Protein AF-A0AAV2A3T3-F1 (afdb_monomer)

Mean predicted aligned error: 21.15 Å

Organism: NCBI:txid280406

Radius of gyration: 66.41 Å; Cα contacts (8 Å, |Δi|>4): 17; chains: 1; bounding box: 126×62×190 Å

Solvent-accessible surface area (backbone atoms only — not comparable to full-atom values): 19061 Å² total; per-residue (Å²): 113,67,71,61,52,54,50,52,51,51,50,51,52,52,51,52,55,49,51,54,50,51,52,52,51,51,53,51,50,53,51,51,50,53,53,47,50,55,50,51,51,53,50,51,51,50,51,53,52,52,49,52,52,50,52,50,51,52,51,51,50,52,50,50,53,54,48,51,51,53,51,52,51,51,53,50,52,52,54,50,52,53,50,53,50,52,52,51,52,50,53,52,50,52,54,48,53,52,50,51,53,50,51,52,53,50,51,54,52,50,53,50,51,54,50,51,51,51,54,50,53,52,51,52,51,53,49,51,51,52,50,51,50,50,46,53,49,46,55,51,46,50,59,51,43,77,74,43,77,80,83,89,90,88,87,90,58,74,78,60,46,60,61,48,48,56,50,49,53,53,50,48,55,52,50,53,55,48,35,66,73,67,77,45,92,53,64,70,58,52,52,50,53,48,52,54,50,49,54,51,50,50,53,50,50,52,50,52,50,52,50,50,54,49,51,52,51,51,50,50,52,53,49,52,53,50,53,51,50,50,54,52,51,52,52,50,53,52,50,52,51,52,53,51,50,53,50,49,53,51,50,55,50,50,52,50,53,50,52,52,51,49,54,52,48,56,51,49,52,53,50,51,53,54,49,50,52,51,48,53,51,52,52,52,52,51,59,50,50,59,71,75,37,100,68,78,80,83,68,95,62,103,68,79,85,44,90,92,43,46,64,59,53,50,54,52,47,51,55,50,51,53,52,50,53,52,50,50,54,52,50,53,50,50,52,53,50,52,58,50,51,63,60,71,73,59,133

InterPro domains:
  IPR049258 ODAD1, central coiled coil region [PF21773] (26-287)
  IPR051876 Outer dynein arm-docking/Coiled-coil domain-containing protein [PTHR21694] (1-337)

Sequence (347 aa):
MEKKLRQKQKEVIKAQRSKGRVLKYQQNISFLENRLNGSLHKYNQLLVSNKSLRDDISSLLLTQSSFRRKFGNIKRLLAMGKKTLSEVVHSATVSYQTGESVKYKLNLVKERTQVDQKKLGERIKELKILVEQDKQLKDFLEFKMKDRSASSDSEEISKNEQIMEQRLQTCHSILARIQLASNCKDVNRICKAFVQGEEMNLSLFEKVNEMSLEIEKLHEEVRGQRQELEVITRQYKEQKRKDLAVKHDIENMTDKLRTEAQQLEDAADAKAEELECVKEVLQSIYAFLDKVSSQKVSFTVDAGITDDNVLQYLEALERRIIDLIRCSKLADMKQVEFLSESRSQNP

Secondary structure (DSSP, 8-state):
-HHHHHHHHHHHHHHHHHHHHHHHHHHHHHHHHHHHHHHHHHHHHHHHHHHHHHHHHHHHHHHHHHHHHHHHHHHHHHHHHHHHHHHHHHHHHHHHHHHHHHHHHHHHHHHHHHHHHHHHHHHHHHHHHHHHHHHHHHHHHHHHHTTS-------S-HHHHHHHHHHHHHHHHHHHHHHHHHT-S-HHHHHHHHHHHHHHHHHHHHHHHHHHHHHHHHHHHHHHHHHHHHHHHHHHHHHHHHHHHHHHHHHHHHHHHHHHHHHHHHHHHHHHHHHHHHHHHHHHHHHHHHHH-SS----S-SS---TTTHHHHHHHHHHHHHHHHHHHHHHHHHHHHHHHHHHHS--

Structure (mmCIF, N/CA/C/O backbone):
data_AF-A0AAV2A3T3-F1
#
_entry.id   AF-A0AAV2A3T3-F1
#
loop_
_atom_site.group_PDB
_atom_site.id
_atom_site.type_symbol
_atom_site.label_atom_id
_atom_site.label_alt_id
_atom_site.label_comp_id
_atom_site.label_asym_id
_atom_site.label_entity_id
_atom_site.label_seq_id
_atom_site.pdbx_PDB_ins_code
_atom_site.Cartn_x
_atom_site.Cartn_y
_atom_site.Cartn_z
_atom_site.occupancy
_atom_site.B_iso_or_equiv
_atom_site.auth_seq_id
_atom_site.auth_comp_id
_atom_site.auth_asym_id
_atom_site.auth_atom_id
_atom_site.pdbx_PDB_model_num
ATOM 1 N N . MET A 1 1 ? 60.668 33.602 -85.753 1.00 57.44 1 MET A N 1
ATOM 2 C CA . MET A 1 1 ? 60.313 34.155 -84.423 1.00 57.44 1 MET A CA 1
ATOM 3 C C . MET A 1 1 ? 58.801 34.323 -84.241 1.00 57.44 1 MET A C 1
ATOM 5 O O . MET A 1 1 ? 58.278 33.858 -83.236 1.00 57.44 1 MET A O 1
ATOM 9 N N . GLU A 1 2 ? 58.063 34.846 -85.226 1.00 61.12 2 GLU A N 1
ATOM 10 C CA . GLU A 1 2 ? 56.602 35.058 -85.128 1.00 61.12 2 GLU A CA 1
ATOM 11 C C . GLU A 1 2 ? 55.747 33.798 -84.891 1.00 61.12 2 GLU A C 1
ATOM 13 O O . GLU A 1 2 ? 54.804 33.838 -84.104 1.00 61.12 2 GLU A O 1
ATOM 18 N N . LYS A 1 3 ? 56.072 32.649 -85.510 1.00 68.25 3 LYS A N 1
ATOM 19 C CA . LYS A 1 3 ? 55.324 31.391 -85.285 1.00 68.25 3 LYS A CA 1
ATOM 20 C C . LYS A 1 3 ? 55.387 30.918 -83.823 1.00 68.25 3 LYS A C 1
ATOM 22 O O . LYS A 1 3 ? 54.366 30.517 -83.271 1.00 68.25 3 LYS A O 1
ATOM 27 N N . LYS A 1 4 ? 56.556 31.032 -83.176 1.00 67.94 4 LYS A N 1
ATOM 28 C CA . LYS A 1 4 ? 56.737 30.699 -81.749 1.00 67.94 4 LYS A CA 1
ATOM 29 C C . LYS A 1 4 ? 55.998 31.691 -80.839 1.00 67.94 4 LYS A C 1
ATOM 31 O O . LYS A 1 4 ? 55.411 31.273 -79.846 1.00 67.94 4 LYS A O 1
ATOM 36 N N . LEU A 1 5 ? 55.956 32.974 -81.212 1.00 68.31 5 LEU A N 1
ATOM 37 C CA . LEU A 1 5 ? 55.200 34.004 -80.489 1.00 68.31 5 LEU A CA 1
ATOM 38 C C . LEU A 1 5 ? 53.681 33.752 -80.553 1.00 68.31 5 LEU A C 1
ATOM 40 O O . LEU A 1 5 ? 53.009 33.785 -79.524 1.00 68.31 5 LEU A O 1
ATOM 44 N N . ARG A 1 6 ? 53.144 33.395 -81.730 1.00 72.94 6 ARG A N 1
ATOM 45 C CA . ARG A 1 6 ? 51.726 33.019 -81.895 1.00 72.94 6 ARG A CA 1
ATOM 46 C C . ARG A 1 6 ? 51.356 31.744 -81.131 1.00 72.94 6 ARG A C 1
ATOM 48 O O . ARG A 1 6 ? 50.248 31.643 -80.613 1.00 72.94 6 ARG A O 1
ATOM 55 N N . GLN A 1 7 ? 52.260 30.769 -81.051 1.00 77.00 7 GLN A N 1
ATOM 56 C CA . GLN A 1 7 ? 52.029 29.537 -80.291 1.00 77.00 7 GLN A CA 1
ATOM 57 C C . GLN A 1 7 ? 51.995 29.805 -78.780 1.00 77.00 7 GLN A C 1
ATOM 59 O O . GLN A 1 7 ? 51.048 29.388 -78.116 1.00 77.00 7 GLN A O 1
ATOM 64 N N . LYS A 1 8 ? 52.935 30.608 -78.265 1.00 74.19 8 LYS A N 1
ATOM 65 C CA . LYS A 1 8 ? 52.923 31.098 -76.876 1.00 74.19 8 LYS A CA 1
ATOM 66 C C . LYS A 1 8 ? 51.648 31.893 -76.563 1.00 74.19 8 LYS A C 1
ATOM 68 O O . LYS A 1 8 ? 51.031 31.661 -75.532 1.00 74.19 8 LYS A O 1
ATOM 73 N N . GLN A 1 9 ? 51.191 32.764 -77.467 1.00 72.62 9 GLN A N 1
ATOM 74 C CA . GLN A 1 9 ? 49.916 33.478 -77.305 1.00 72.62 9 GLN A CA 1
ATOM 75 C C . GLN A 1 9 ? 48.709 32.525 -77.241 1.00 72.62 9 GLN A C 1
ATOM 77 O O . GLN A 1 9 ? 47.836 32.707 -76.396 1.00 72.62 9 GLN A O 1
ATOM 82 N N . LYS A 1 10 ? 48.661 31.473 -78.073 1.00 78.06 10 LYS A N 1
ATOM 83 C CA . LYS A 1 10 ? 47.595 30.453 -78.008 1.00 78.06 10 LYS A CA 1
ATOM 84 C C . LYS A 1 10 ? 47.602 29.679 -76.685 1.00 78.06 10 LYS A C 1
ATOM 86 O O . LYS A 1 10 ? 46.531 29.416 -76.137 1.00 78.06 10 LYS A O 1
ATOM 91 N N . GLU A 1 11 ? 48.775 29.331 -76.161 1.00 77.88 11 GLU A N 1
ATOM 92 C CA . GLU A 1 11 ? 48.909 28.664 -74.859 1.00 77.88 11 GLU A CA 1
ATOM 93 C C . GLU A 1 11 ? 48.483 29.567 -73.699 1.00 77.88 11 GLU A C 1
ATOM 95 O O . GLU A 1 11 ? 47.739 29.121 -72.828 1.00 77.88 11 GLU A O 1
ATOM 100 N N . VAL A 1 12 ? 48.856 30.850 -73.730 1.00 76.31 12 VAL A N 1
ATOM 101 C CA . VAL A 1 12 ? 48.418 31.850 -72.742 1.00 76.31 12 VAL A CA 1
ATOM 102 C C . VAL A 1 12 ? 46.896 32.015 -72.763 1.00 76.31 12 VAL A C 1
ATOM 104 O O . VAL A 1 12 ? 46.264 31.975 -71.709 1.00 76.31 12 VAL A O 1
ATOM 107 N N . ILE A 1 13 ? 46.278 32.083 -73.947 1.00 75.94 13 ILE A N 1
ATOM 108 C CA . ILE A 1 13 ? 44.813 32.141 -74.085 1.00 75.94 13 ILE A CA 1
ATOM 109 C C . ILE A 1 13 ? 44.154 30.857 -73.549 1.00 75.94 13 ILE A C 1
ATOM 111 O O . ILE A 1 13 ? 43.122 30.919 -72.876 1.00 75.94 13 ILE A O 1
ATOM 115 N N . LYS A 1 14 ? 44.740 29.677 -73.801 1.00 77.00 14 LYS A N 1
ATOM 116 C CA . LYS A 1 14 ? 44.245 28.395 -73.265 1.00 77.00 14 LYS A CA 1
ATOM 117 C C . LYS A 1 14 ? 44.362 28.339 -71.736 1.00 77.00 14 LYS A C 1
ATOM 119 O O . LYS A 1 14 ? 43.420 27.883 -71.087 1.00 77.00 14 LYS A O 1
ATOM 124 N N . ALA A 1 15 ? 45.457 28.850 -71.172 1.00 73.44 15 ALA A N 1
ATOM 125 C CA . ALA A 1 15 ? 45.686 28.957 -69.732 1.00 73.44 15 ALA A CA 1
ATOM 126 C C . ALA A 1 15 ? 44.752 29.984 -69.059 1.00 73.44 15 ALA A C 1
ATOM 128 O O . ALA A 1 15 ? 44.228 29.737 -67.975 1.00 73.44 15 ALA A O 1
ATOM 129 N N . GLN A 1 16 ? 44.449 31.108 -69.713 1.00 74.19 16 GLN A N 1
ATOM 130 C CA . GLN A 1 16 ? 43.440 32.061 -69.231 1.00 74.19 16 GLN A CA 1
ATOM 131 C C . GLN A 1 16 ? 42.029 31.456 -69.251 1.00 74.19 16 GLN A C 1
ATOM 133 O O . GLN A 1 16 ? 41.272 31.624 -68.294 1.00 74.19 16 GLN A O 1
ATOM 138 N N . ARG A 1 17 ? 41.683 30.677 -70.286 1.00 73.25 17 ARG A N 1
ATOM 139 C CA . ARG A 1 17 ? 40.405 29.945 -70.352 1.00 73.25 17 ARG A CA 1
ATOM 140 C C . ARG A 1 17 ? 40.299 28.827 -69.307 1.00 73.25 17 ARG A C 1
ATOM 142 O O . ARG A 1 17 ? 39.208 28.595 -68.788 1.00 73.25 17 ARG A O 1
ATOM 149 N N . SER A 1 18 ? 41.383 28.116 -68.982 1.00 72.44 18 SER A N 1
ATOM 150 C CA . SER A 1 18 ? 41.372 27.131 -67.887 1.00 72.44 18 SER A CA 1
ATOM 151 C C . SER A 1 18 ? 41.260 27.808 -66.522 1.00 72.44 18 SER A C 1
ATOM 153 O O . SER A 1 18 ? 40.421 27.388 -65.732 1.00 72.44 18 SER A O 1
ATOM 155 N N . LYS A 1 19 ? 41.988 28.905 -66.280 1.00 74.81 19 LYS A N 1
ATOM 156 C CA . LYS A 1 19 ? 41.887 29.696 -65.043 1.00 74.81 19 LYS A CA 1
ATOM 157 C C . LYS A 1 19 ? 40.467 30.229 -64.812 1.00 74.81 19 LYS A C 1
ATOM 159 O O . LYS A 1 19 ? 39.948 30.116 -63.708 1.00 74.81 19 LYS A O 1
ATOM 164 N N . GLY A 1 20 ? 39.798 30.712 -65.862 1.00 76.25 20 GLY A N 1
ATOM 165 C CA . GLY A 1 20 ? 38.391 31.123 -65.791 1.00 76.25 20 GLY A CA 1
ATOM 166 C C . GLY A 1 20 ? 37.419 29.978 -65.468 1.00 76.25 20 GLY A C 1
ATOM 167 O O . GLY A 1 20 ? 36.456 30.186 -64.737 1.00 76.25 20 GLY A O 1
ATOM 168 N N . ARG A 1 21 ? 37.672 28.756 -65.963 1.00 77.81 21 ARG A N 1
ATOM 169 C CA . ARG A 1 21 ? 36.876 27.566 -65.599 1.00 77.81 21 ARG A CA 1
ATOM 170 C C . ARG A 1 21 ? 37.094 27.159 -64.144 1.00 77.81 21 ARG A C 1
ATOM 172 O O . ARG A 1 21 ? 36.118 26.901 -63.453 1.00 77.81 21 ARG A O 1
ATOM 179 N N . VAL A 1 22 ? 38.341 27.157 -63.673 1.00 79.06 22 VAL A N 1
ATOM 180 C CA . VAL A 1 22 ? 38.678 26.854 -62.271 1.00 79.06 22 VAL A CA 1
ATOM 181 C C . VAL A 1 22 ? 37.997 27.839 -61.317 1.00 79.06 22 VAL A C 1
ATOM 183 O O . VAL A 1 22 ? 37.382 27.403 -60.351 1.00 79.06 22 VAL A O 1
ATOM 186 N N . LEU A 1 23 ? 38.004 29.140 -61.632 1.00 82.06 23 LEU A N 1
ATOM 187 C CA . LEU A 1 23 ? 37.295 30.154 -60.839 1.00 82.06 23 LEU A CA 1
ATOM 188 C C . LEU A 1 23 ? 35.779 29.903 -60.787 1.00 82.06 23 LEU A C 1
ATOM 190 O O . LEU A 1 23 ? 35.181 30.012 -59.721 1.00 82.06 23 LEU A O 1
ATOM 194 N N . LYS A 1 24 ? 35.155 29.507 -61.906 1.00 82.69 24 LYS A N 1
ATOM 195 C CA . LYS A 1 24 ? 33.729 29.131 -61.928 1.00 82.69 24 LYS A CA 1
ATOM 196 C C . LYS A 1 24 ? 33.440 27.894 -61.073 1.00 82.69 24 LYS A C 1
ATOM 198 O O . LYS A 1 24 ? 32.439 27.869 -60.367 1.00 82.69 24 LYS A O 1
ATOM 203 N N . TYR A 1 25 ? 34.310 26.883 -61.107 1.00 83.69 25 TYR A N 1
ATOM 204 C CA . TYR A 1 25 ? 34.166 25.709 -60.242 1.00 83.69 25 TYR A CA 1
ATOM 205 C C . TYR A 1 25 ? 34.322 26.069 -58.763 1.00 83.69 25 TYR A C 1
ATOM 207 O O . TYR A 1 25 ? 33.510 25.628 -57.961 1.00 83.69 25 TYR A O 1
ATOM 215 N N . GLN A 1 26 ? 35.286 26.922 -58.403 1.00 83.88 26 GLN A N 1
ATOM 216 C CA . GLN A 1 26 ? 35.447 27.409 -57.028 1.00 83.88 26 GLN A CA 1
ATOM 217 C C . GLN A 1 26 ? 34.224 28.197 -56.542 1.00 83.88 26 GLN A C 1
ATOM 219 O O . GLN A 1 26 ? 33.768 27.988 -55.422 1.00 83.88 26 GLN A O 1
ATOM 224 N N . GLN A 1 27 ? 33.646 29.053 -57.390 1.00 90.62 27 GLN A N 1
ATOM 225 C CA . GLN A 1 27 ? 32.406 29.770 -57.068 1.00 90.62 27 GLN A CA 1
ATOM 226 C C . GLN A 1 27 ? 31.225 28.812 -56.865 1.00 90.62 27 GLN A C 1
ATOM 228 O O . GLN A 1 27 ? 30.461 28.977 -55.917 1.00 90.62 27 GLN A O 1
ATOM 233 N N . ASN A 1 28 ? 31.097 27.784 -57.710 1.00 89.06 28 ASN A N 1
ATOM 234 C CA . ASN A 1 28 ? 30.055 26.768 -57.560 1.00 89.06 28 ASN A CA 1
ATOM 235 C C . ASN A 1 28 ? 30.234 25.935 -56.284 1.00 89.06 28 ASN A C 1
ATOM 237 O O . ASN A 1 28 ? 29.246 25.661 -55.608 1.00 89.06 28 ASN A O 1
ATOM 241 N N . ILE A 1 29 ? 31.469 25.560 -55.939 1.00 87.19 29 ILE A N 1
ATOM 242 C CA . ILE A 1 29 ? 31.781 24.855 -54.688 1.00 87.19 29 ILE A CA 1
ATOM 243 C C . ILE A 1 29 ? 31.390 25.728 -53.494 1.00 87.19 29 ILE A C 1
ATOM 245 O O . ILE A 1 29 ? 30.599 25.286 -52.671 1.00 87.19 29 ILE A O 1
ATOM 249 N N . SER A 1 30 ? 31.818 26.995 -53.464 1.00 91.88 30 SER A N 1
ATOM 250 C CA . SER A 1 30 ? 31.462 27.926 -52.385 1.00 91.88 30 SER A CA 1
ATOM 251 C C . SER A 1 30 ? 29.945 28.128 -52.258 1.00 91.88 30 SER A C 1
ATOM 253 O O . SER A 1 30 ? 29.404 28.174 -51.153 1.00 91.88 30 SER A O 1
ATOM 255 N N . PHE A 1 31 ? 29.217 28.194 -53.377 1.00 93.06 31 PHE A N 1
ATOM 256 C CA . PHE A 1 31 ? 27.755 28.264 -53.358 1.00 93.06 31 PHE A CA 1
ATOM 257 C C . PHE A 1 31 ? 27.116 26.997 -52.768 1.00 93.06 31 PHE A C 1
ATOM 259 O O . PHE A 1 31 ? 26.200 27.094 -51.947 1.00 93.06 31 PHE A O 1
ATOM 266 N N . LEU A 1 32 ? 27.591 25.812 -53.164 1.00 94.00 32 LEU A N 1
ATOM 267 C CA . LEU A 1 32 ? 27.102 24.535 -52.641 1.00 94.00 32 LEU A CA 1
ATOM 268 C C . LEU A 1 32 ? 27.430 24.366 -51.153 1.00 94.00 32 LEU A C 1
ATOM 270 O O . LEU A 1 32 ? 26.557 23.944 -50.398 1.00 94.00 32 LEU A O 1
ATOM 274 N N . GLU A 1 33 ? 28.625 24.763 -50.719 1.00 93.38 33 GLU A N 1
ATOM 275 C CA . GLU A 1 33 ? 29.033 24.789 -49.310 1.00 93.38 33 GLU A CA 1
ATOM 276 C C . GLU A 1 33 ? 28.143 25.725 -48.491 1.00 93.38 33 GLU A C 1
ATOM 278 O O . GLU A 1 33 ? 27.625 25.332 -47.449 1.00 93.38 33 GLU A O 1
ATOM 283 N N . ASN A 1 34 ? 27.868 26.936 -48.984 1.00 94.94 34 ASN A N 1
ATOM 284 C CA . ASN A 1 34 ? 26.968 27.875 -48.312 1.00 94.94 34 ASN A CA 1
ATOM 285 C C . ASN A 1 34 ? 25.535 27.331 -48.213 1.00 94.94 34 ASN A C 1
ATOM 287 O O . ASN A 1 34 ? 24.881 27.466 -47.176 1.00 94.94 34 ASN A O 1
ATOM 291 N N . ARG A 1 35 ? 25.043 26.669 -49.265 1.00 96.12 35 ARG A N 1
ATOM 292 C CA . ARG A 1 35 ? 23.723 26.022 -49.256 1.00 96.12 35 ARG A CA 1
ATOM 293 C C . ARG A 1 35 ? 23.674 24.830 -48.292 1.00 96.12 35 ARG A C 1
ATOM 295 O O . ARG A 1 35 ? 22.659 24.640 -47.612 1.00 96.12 35 ARG A O 1
ATOM 302 N N . LEU A 1 36 ? 24.749 24.048 -48.215 1.00 95.62 36 LEU A N 1
ATOM 303 C CA . LEU A 1 36 ? 24.889 22.948 -47.263 1.00 95.62 36 LEU A CA 1
ATOM 304 C C . LEU A 1 36 ? 24.916 23.481 -45.829 1.00 95.62 36 LEU A C 1
ATOM 306 O O . LEU A 1 36 ? 24.117 23.033 -45.013 1.00 95.62 36 LEU A O 1
ATOM 310 N N . ASN A 1 37 ? 25.735 24.495 -45.549 1.00 96.50 37 ASN A N 1
ATOM 311 C CA . ASN A 1 37 ? 25.817 25.152 -44.245 1.00 96.50 37 ASN A CA 1
ATOM 312 C C . ASN A 1 37 ? 24.465 25.728 -43.811 1.00 96.50 37 ASN A C 1
ATOM 314 O O . ASN A 1 37 ? 24.057 25.542 -42.667 1.00 96.50 37 ASN A O 1
ATOM 318 N N . GLY A 1 38 ? 23.719 26.355 -44.726 1.00 96.88 38 GLY A N 1
ATOM 319 C CA . GLY A 1 38 ? 22.362 26.826 -44.443 1.00 96.88 38 GLY A CA 1
ATOM 320 C C . GLY A 1 38 ? 21.390 25.691 -44.095 1.00 96.88 38 GLY A C 1
ATOM 321 O O . GLY A 1 38 ? 20.561 25.838 -43.197 1.00 96.88 38 GLY A O 1
ATOM 322 N N . SER A 1 39 ? 21.505 24.542 -44.767 1.00 95.19 39 SER A N 1
ATOM 323 C CA . SER A 1 39 ? 20.684 23.356 -44.478 1.00 95.19 39 SER A CA 1
ATOM 324 C C . SER A 1 39 ? 21.071 22.712 -43.143 1.00 95.19 39 SER A C 1
ATOM 326 O O . SER A 1 39 ? 20.197 22.370 -42.349 1.00 95.19 39 SER A O 1
ATOM 328 N N . LEU A 1 40 ? 22.371 22.622 -42.855 1.00 96.19 40 LEU A N 1
ATOM 329 C CA . LEU A 1 40 ? 22.918 22.086 -41.611 1.00 96.19 40 LEU A CA 1
ATOM 330 C C . LEU A 1 40 ? 22.575 22.978 -40.412 1.00 96.19 40 LEU A C 1
ATOM 332 O O . LEU A 1 40 ? 22.220 22.475 -39.351 1.00 96.19 40 LEU A O 1
ATOM 336 N N . HIS A 1 41 ? 22.582 24.301 -40.588 1.00 97.56 41 HIS A N 1
ATOM 337 C CA . HIS A 1 41 ? 22.136 25.233 -39.558 1.00 97.56 41 HIS A CA 1
ATOM 338 C C . HIS A 1 41 ? 20.654 25.034 -39.216 1.00 97.56 41 HIS A C 1
ATOM 340 O O . HIS A 1 41 ? 20.313 24.915 -38.041 1.00 97.56 41 HIS A O 1
ATOM 346 N N . LYS A 1 42 ? 19.777 24.922 -40.226 1.00 97.44 42 LYS A N 1
ATOM 347 C CA . LYS A 1 42 ? 18.350 24.612 -40.012 1.00 97.44 42 LYS A CA 1
ATOM 348 C C . LYS A 1 42 ? 18.160 23.265 -39.319 1.00 97.44 42 LYS A C 1
ATOM 350 O O . LYS A 1 42 ? 17.359 23.162 -38.397 1.00 97.44 42 LYS A O 1
ATOM 355 N N . TYR A 1 43 ? 18.913 22.247 -39.729 1.00 96.38 43 TYR A N 1
ATOM 356 C CA . TYR A 1 43 ? 18.887 20.935 -39.087 1.00 96.38 43 TYR A CA 1
ATOM 357 C C . TYR A 1 43 ? 19.296 21.014 -37.610 1.00 96.38 43 TYR A C 1
ATOM 359 O O . TYR A 1 43 ? 18.579 20.518 -36.745 1.00 96.38 43 TYR A O 1
ATOM 367 N N . ASN A 1 44 ? 20.383 21.721 -37.298 1.00 96.88 44 ASN A N 1
ATOM 368 C CA . ASN A 1 44 ? 20.834 21.916 -35.922 1.00 96.88 44 ASN A CA 1
ATOM 369 C C . ASN A 1 44 ? 19.813 22.697 -35.080 1.00 96.88 44 ASN A C 1
ATOM 371 O O . ASN A 1 44 ? 19.568 22.332 -33.933 1.00 96.88 44 ASN A O 1
ATOM 375 N N . GLN A 1 45 ? 19.167 23.724 -35.642 1.00 97.38 45 GLN A N 1
ATOM 376 C CA . GLN A 1 45 ? 18.071 24.428 -34.966 1.00 97.38 45 GLN A CA 1
ATOM 377 C C . GLN A 1 45 ? 16.902 23.485 -34.644 1.00 97.38 45 GLN A C 1
ATOM 379 O O . GLN A 1 45 ? 16.391 23.501 -33.523 1.00 97.38 45 GLN A O 1
ATOM 384 N N . LEU A 1 46 ? 16.507 22.630 -35.595 1.00 96.75 46 LEU A N 1
ATOM 385 C CA . LEU A 1 46 ? 15.460 21.631 -35.377 1.00 96.75 46 LEU A CA 1
ATOM 386 C C . LEU A 1 46 ? 15.859 20.610 -34.307 1.00 96.75 46 LEU A C 1
ATOM 388 O O . LEU A 1 46 ? 15.017 20.247 -33.492 1.00 96.75 46 LEU A O 1
ATOM 392 N N . LEU A 1 47 ? 17.125 20.185 -34.253 1.00 97.44 47 LEU A N 1
ATOM 393 C CA . LEU A 1 47 ? 17.615 19.293 -33.199 1.00 97.44 47 LEU A CA 1
ATOM 394 C C . LEU A 1 47 ? 17.551 19.938 -31.812 1.00 97.44 47 LEU A C 1
ATOM 396 O O . LEU A 1 47 ? 17.109 19.290 -30.865 1.00 97.44 47 LEU A O 1
ATOM 400 N N . VAL A 1 48 ? 17.948 21.207 -31.685 1.00 97.81 48 VAL A N 1
ATOM 401 C CA . VAL A 1 48 ? 17.862 21.941 -30.412 1.00 97.81 48 VAL A CA 1
ATOM 402 C C . VAL A 1 48 ? 16.404 22.104 -29.981 1.00 97.81 48 VAL A C 1
ATOM 404 O O . VAL A 1 48 ? 16.074 21.828 -28.829 1.00 97.81 48 VAL A O 1
ATOM 407 N N . SER A 1 49 ? 15.514 22.475 -30.907 1.00 97.88 49 SER A N 1
ATOM 408 C CA . SER A 1 49 ? 14.076 22.560 -30.630 1.00 97.88 49 SER A CA 1
ATOM 409 C C . SER A 1 49 ? 13.492 21.199 -30.234 1.00 97.88 49 SER A C 1
ATOM 411 O O . SER A 1 49 ? 12.758 21.107 -29.253 1.00 97.88 49 SER A O 1
ATOM 413 N N . ASN A 1 50 ? 13.873 20.120 -30.925 1.00 97.50 50 ASN A N 1
ATOM 414 C CA . ASN A 1 50 ? 13.431 18.767 -30.593 1.00 97.50 50 ASN A CA 1
ATOM 415 C C . ASN A 1 50 ? 13.918 18.336 -29.207 1.00 97.50 50 ASN A C 1
ATOM 417 O O . ASN A 1 50 ? 13.153 17.739 -28.456 1.00 97.50 50 ASN A O 1
ATOM 421 N N . LYS A 1 51 ? 15.162 18.670 -28.847 1.00 98.06 51 LYS A N 1
ATOM 422 C CA . LYS A 1 51 ? 15.698 18.417 -27.508 1.00 98.06 51 LYS A CA 1
ATOM 423 C C . LYS A 1 51 ? 14.887 19.153 -26.440 1.00 98.06 51 LYS A C 1
ATOM 425 O O . LYS A 1 51 ? 14.438 18.508 -25.503 1.00 98.06 51 LYS A O 1
ATOM 430 N N . SER A 1 52 ? 14.619 20.447 -26.630 1.00 97.56 52 SER A N 1
ATOM 431 C CA . SER A 1 52 ? 13.781 21.230 -25.708 1.00 97.56 52 SER A CA 1
ATOM 432 C C . SER A 1 52 ? 12.400 20.598 -25.519 1.00 97.56 52 SER A C 1
ATOM 434 O O . SER A 1 52 ? 11.958 20.420 -24.392 1.00 97.56 52 SER A O 1
ATOM 436 N N . LEU A 1 53 ? 11.745 20.177 -26.608 1.00 98.06 53 LEU A N 1
ATOM 437 C CA . LEU A 1 53 ? 10.441 19.512 -26.531 1.00 98.06 53 LEU A CA 1
ATOM 438 C C . LEU A 1 53 ? 10.508 18.172 -25.784 1.00 98.06 53 LEU A C 1
ATOM 440 O O . LEU A 1 53 ? 9.579 17.831 -25.056 1.00 98.06 53 LEU A O 1
ATOM 444 N N . ARG A 1 54 ? 11.590 17.399 -25.938 1.00 97.81 54 ARG A N 1
ATOM 445 C CA . ARG A 1 54 ? 11.787 16.152 -25.177 1.00 97.81 54 ARG A CA 1
ATOM 446 C C . ARG A 1 54 ? 11.982 16.416 -23.687 1.00 97.81 54 ARG A C 1
ATOM 448 O O . ARG A 1 54 ? 11.449 15.660 -22.872 1.00 97.81 54 ARG A O 1
ATOM 455 N N . ASP A 1 55 ? 12.712 17.469 -23.341 1.00 97.94 55 ASP A N 1
ATOM 456 C CA . ASP A 1 55 ? 12.921 17.877 -21.951 1.00 97.94 55 ASP A CA 1
ATOM 457 C C . ASP A 1 55 ? 11.590 18.340 -21.326 1.00 97.94 55 ASP A C 1
ATOM 459 O O . ASP A 1 55 ? 11.236 17.900 -20.228 1.00 97.94 55 ASP A O 1
ATOM 463 N N . ASP A 1 56 ? 10.784 19.106 -22.068 1.00 98.19 56 ASP A N 1
ATOM 464 C CA . ASP A 1 56 ? 9.441 19.529 -21.652 1.00 98.19 56 ASP A CA 1
ATOM 465 C C . ASP A 1 56 ? 8.495 18.337 -21.457 1.00 98.19 56 ASP A C 1
ATOM 467 O O . ASP A 1 56 ? 7.820 18.234 -20.430 1.00 98.19 56 ASP A O 1
ATOM 471 N N . ILE A 1 57 ? 8.474 17.386 -22.400 1.00 97.81 57 ILE A N 1
ATOM 472 C CA . ILE A 1 57 ? 7.693 16.145 -22.272 1.00 97.81 57 ILE A CA 1
ATOM 473 C C . ILE A 1 57 ? 8.132 15.372 -21.025 1.00 97.81 57 ILE A C 1
ATOM 475 O O . ILE A 1 57 ? 7.288 14.915 -20.256 1.00 97.81 57 ILE A O 1
ATOM 479 N N . SER A 1 58 ? 9.438 15.257 -20.787 1.00 97.38 58 SER A N 1
ATOM 480 C CA . SER A 1 58 ? 9.974 14.552 -19.618 1.00 97.38 58 SER A CA 1
ATOM 481 C C . SER A 1 58 ? 9.551 15.232 -18.310 1.00 97.38 58 SER A C 1
ATOM 483 O O . SER A 1 58 ? 9.096 14.560 -17.381 1.00 97.38 58 SER A O 1
ATOM 485 N N . SER A 1 59 ? 9.604 16.565 -18.253 1.00 97.19 59 SER A N 1
ATOM 486 C CA . SER A 1 59 ? 9.111 17.359 -17.120 1.00 97.19 59 SER A CA 1
ATOM 487 C C . SER A 1 59 ? 7.607 17.156 -16.885 1.00 97.19 59 SER A C 1
ATOM 489 O O . SER A 1 59 ? 7.163 16.891 -15.760 1.00 97.19 59 SER A O 1
ATOM 491 N N . LEU A 1 60 ? 6.800 17.178 -17.950 1.00 97.94 60 LEU A N 1
ATOM 492 C CA . LEU A 1 60 ? 5.358 16.930 -17.875 1.00 97.94 60 LEU A CA 1
ATOM 493 C C . LEU A 1 60 ? 5.032 15.508 -17.393 1.00 97.94 60 LEU A C 1
ATOM 495 O O . LEU A 1 60 ? 4.124 15.323 -16.583 1.00 97.94 60 LEU A O 1
ATOM 499 N N . LEU A 1 61 ? 5.792 14.497 -17.812 1.00 96.75 61 LEU A N 1
ATOM 500 C CA . LEU A 1 61 ? 5.607 13.123 -17.338 1.00 96.75 61 LEU A CA 1
ATOM 501 C C . LEU A 1 61 ? 5.944 12.977 -15.846 1.00 96.75 61 LEU A C 1
ATOM 503 O O . LEU A 1 61 ? 5.206 12.321 -15.102 1.00 96.75 61 LEU A O 1
ATOM 507 N N . LEU A 1 62 ? 7.008 13.635 -15.374 1.00 96.81 62 LEU A N 1
ATOM 508 C CA . LEU A 1 62 ? 7.362 13.662 -13.951 1.00 96.81 62 LEU A CA 1
ATOM 509 C C . LEU A 1 62 ? 6.269 14.334 -13.110 1.00 96.81 62 LEU A C 1
ATOM 511 O O . LEU A 1 62 ? 5.852 13.795 -12.077 1.00 96.81 62 LEU A O 1
ATOM 515 N N . THR A 1 63 ? 5.758 15.481 -13.563 1.00 96.56 63 THR A N 1
ATOM 516 C CA . THR A 1 63 ? 4.665 16.182 -12.870 1.00 96.56 63 THR A CA 1
ATOM 517 C C . THR A 1 63 ? 3.370 15.370 -12.885 1.00 96.56 63 THR A C 1
ATOM 519 O O . THR A 1 63 ? 2.716 15.270 -11.845 1.00 96.56 63 THR A O 1
ATOM 522 N N . GLN A 1 64 ? 3.034 14.697 -13.991 1.00 97.25 64 GLN A N 1
ATOM 523 C CA . GLN A 1 64 ? 1.878 13.801 -14.068 1.00 97.25 64 GLN A CA 1
ATOM 524 C C . GLN A 1 64 ? 2.003 12.627 -13.086 1.00 97.25 64 GLN A C 1
ATOM 526 O O . GLN A 1 64 ? 1.035 12.297 -12.397 1.00 97.25 64 GLN A O 1
ATOM 531 N N . SER A 1 65 ? 3.184 12.013 -12.978 1.00 96.31 65 SER A N 1
ATOM 532 C CA . SER A 1 65 ? 3.448 10.937 -12.014 1.00 96.31 65 SER A CA 1
ATOM 533 C C . SER A 1 65 ? 3.284 11.418 -10.565 1.00 96.31 65 SER A C 1
ATOM 535 O O . SER A 1 65 ? 2.576 10.796 -9.765 1.00 96.31 65 SER A O 1
ATOM 537 N N . SER A 1 66 ? 3.848 12.586 -10.239 1.00 96.19 66 SER A N 1
ATOM 538 C CA . SER A 1 66 ? 3.685 13.234 -8.931 1.00 96.19 66 SER A CA 1
ATOM 539 C C . SER A 1 66 ? 2.215 13.544 -8.621 1.00 96.19 66 SER A C 1
ATOM 541 O O . SER A 1 66 ? 1.723 13.235 -7.530 1.00 96.19 66 SER A O 1
ATOM 543 N N . PHE A 1 67 ? 1.476 14.078 -9.596 1.00 97.69 67 PHE A N 1
ATOM 544 C CA . PHE A 1 67 ? 0.049 14.359 -9.468 1.00 97.69 67 PHE A CA 1
ATOM 545 C C . PHE A 1 67 ? -0.763 13.083 -9.231 1.00 97.69 67 PHE A C 1
ATOM 547 O O . PHE A 1 67 ? -1.557 13.035 -8.293 1.00 97.69 67 PHE A O 1
ATOM 554 N N . ARG A 1 68 ? -0.528 12.019 -10.011 1.00 96.94 68 ARG A N 1
ATOM 555 C CA . ARG A 1 68 ? -1.198 10.720 -9.830 1.00 96.94 68 ARG A CA 1
ATOM 556 C C . ARG A 1 68 ? -0.961 10.154 -8.433 1.00 96.94 68 ARG A C 1
ATOM 558 O O . ARG A 1 68 ? -1.905 9.665 -7.814 1.00 96.94 68 ARG A O 1
ATOM 565 N N . ARG A 1 69 ? 0.261 10.276 -7.904 1.00 97.38 69 ARG A N 1
ATOM 566 C CA . ARG A 1 69 ? 0.590 9.862 -6.532 1.00 97.38 69 ARG A CA 1
ATOM 567 C C . ARG A 1 69 ? -0.207 10.658 -5.495 1.00 97.38 69 ARG A C 1
ATOM 569 O O . ARG A 1 69 ? -0.844 10.064 -4.626 1.00 97.38 69 ARG A O 1
ATOM 576 N N . LYS A 1 70 ? -0.224 11.993 -5.600 1.00 96.94 70 LYS A N 1
ATOM 577 C CA . LYS A 1 70 ? -1.001 12.863 -4.695 1.00 96.94 70 LYS A CA 1
ATOM 578 C C . LYS A 1 70 ? -2.502 12.575 -4.778 1.00 96.94 70 LYS A C 1
ATOM 580 O O . LYS A 1 70 ? -3.157 12.446 -3.748 1.00 96.94 70 LYS A O 1
ATOM 585 N N . PHE A 1 71 ? -3.034 12.408 -5.985 1.00 97.19 71 PHE A N 1
ATOM 586 C CA . PHE A 1 71 ? -4.439 12.082 -6.212 1.00 97.19 71 PHE A CA 1
ATOM 587 C C . PHE A 1 71 ? -4.821 10.722 -5.608 1.00 97.19 71 PHE A C 1
ATOM 589 O O . PHE A 1 71 ? -5.848 10.609 -4.939 1.00 97.19 71 PHE A O 1
ATOM 596 N N . GLY A 1 72 ? -3.968 9.703 -5.763 1.00 97.62 72 GLY A N 1
ATOM 597 C CA . GLY A 1 72 ? -4.143 8.403 -5.112 1.00 97.62 72 GLY A CA 1
ATOM 598 C C . GLY A 1 72 ? -4.198 8.512 -3.585 1.00 97.62 72 GLY A C 1
ATOM 599 O O . GLY A 1 72 ? -5.087 7.934 -2.957 1.00 97.62 72 GLY A O 1
ATOM 600 N N . ASN A 1 73 ? -3.317 9.322 -2.990 1.00 97.31 73 ASN A N 1
ATOM 601 C CA . ASN A 1 73 ? -3.327 9.584 -1.548 1.00 97.31 73 ASN A CA 1
ATOM 602 C C . ASN A 1 73 ? -4.627 10.255 -1.088 1.00 97.31 73 ASN A C 1
ATOM 604 O O . ASN A 1 73 ? -5.221 9.807 -0.108 1.00 97.31 73 ASN A O 1
ATOM 608 N N . ILE A 1 74 ? -5.103 11.277 -1.808 1.00 96.12 74 ILE A N 1
ATOM 609 C CA . ILE A 1 74 ? -6.374 11.956 -1.504 1.00 96.12 74 ILE A CA 1
ATOM 610 C C . ILE A 1 74 ? -7.546 10.972 -1.592 1.00 96.12 74 ILE A C 1
ATOM 612 O O . ILE A 1 74 ? -8.383 10.929 -0.693 1.00 96.12 74 ILE A O 1
ATOM 616 N N . LYS A 1 75 ? -7.584 10.125 -2.627 1.00 96.12 75 LYS A N 1
ATOM 617 C CA . LYS A 1 75 ? -8.622 9.096 -2.780 1.00 96.12 75 LYS A CA 1
ATOM 618 C C . LYS A 1 75 ? -8.630 8.115 -1.602 1.00 96.12 75 LYS A C 1
ATOM 620 O O . LYS A 1 75 ? -9.702 7.770 -1.106 1.00 96.12 75 LYS A O 1
ATOM 625 N N . ARG A 1 76 ? -7.449 7.699 -1.127 1.00 97.19 76 ARG A N 1
ATOM 626 C CA . ARG A 1 76 ? -7.312 6.822 0.047 1.00 97.19 76 ARG A CA 1
ATOM 627 C C . ARG A 1 76 ? -7.789 7.508 1.328 1.00 97.19 76 ARG A C 1
ATOM 629 O O . ARG A 1 76 ? -8.553 6.905 2.075 1.00 97.19 76 ARG A O 1
ATOM 636 N N . LEU A 1 77 ? -7.391 8.761 1.556 1.00 96.81 77 LEU A N 1
ATOM 637 C CA . LEU A 1 77 ? -7.833 9.547 2.715 1.00 96.81 77 LEU A CA 1
ATOM 638 C C . LEU A 1 77 ? -9.351 9.744 2.723 1.00 96.81 77 LEU A C 1
ATOM 640 O O . LEU A 1 77 ? -9.984 9.568 3.759 1.00 96.81 77 LEU A O 1
ATOM 644 N N . LEU A 1 78 ? -9.949 10.028 1.565 1.00 96.12 78 LEU A N 1
ATOM 645 C CA . LEU A 1 78 ? -11.398 10.153 1.438 1.00 96.12 78 LEU A CA 1
ATOM 646 C C . LEU A 1 78 ? -12.114 8.833 1.759 1.00 96.12 78 LEU A C 1
ATOM 648 O O . LEU A 1 78 ? -13.133 8.840 2.445 1.00 96.12 78 LEU A O 1
ATOM 652 N N . ALA A 1 79 ? -11.588 7.700 1.286 1.00 95.75 79 ALA A N 1
ATOM 653 C CA . ALA A 1 79 ? -12.145 6.385 1.599 1.00 95.75 79 ALA A CA 1
ATOM 654 C C . ALA A 1 79 ? -12.060 6.074 3.103 1.00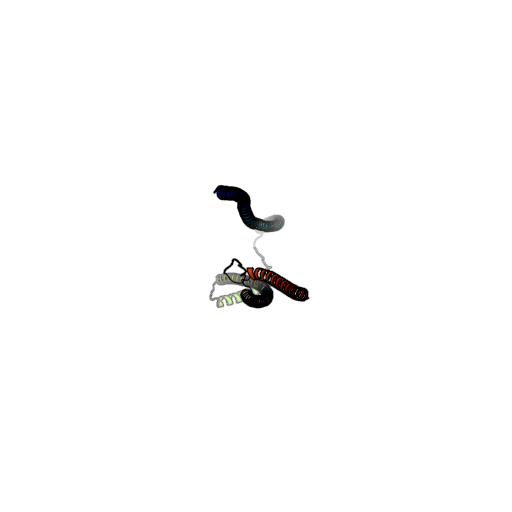 95.75 79 ALA A C 1
ATOM 656 O O . ALA A 1 79 ? -13.042 5.617 3.686 1.00 95.75 79 ALA A O 1
ATOM 657 N N . MET A 1 80 ? -10.926 6.384 3.741 1.00 97.19 80 MET A N 1
ATOM 658 C CA . MET A 1 80 ? -10.771 6.252 5.192 1.00 97.19 80 MET A CA 1
ATOM 659 C C . MET A 1 80 ? -11.758 7.146 5.950 1.00 97.19 80 MET A C 1
ATOM 661 O O . MET A 1 80 ? -12.443 6.652 6.836 1.00 97.19 80 MET A O 1
ATOM 665 N N . GLY A 1 81 ? -11.898 8.418 5.563 1.00 97.19 81 GLY A N 1
ATOM 666 C CA . GLY A 1 81 ? -12.839 9.350 6.194 1.00 97.19 81 GLY A CA 1
ATOM 667 C C . GLY A 1 81 ? -14.305 8.921 6.065 1.00 97.19 81 GLY A C 1
ATOM 668 O O . GLY A 1 81 ? -15.082 9.065 7.002 1.00 97.19 81 GLY A O 1
ATOM 669 N N . LYS A 1 82 ? -14.696 8.332 4.928 1.00 97.25 82 LYS A N 1
ATOM 670 C CA . LYS A 1 82 ? -16.037 7.741 4.771 1.00 97.25 82 LYS A CA 1
ATOM 671 C C . LYS A 1 82 ? -16.245 6.542 5.693 1.00 97.25 82 LYS A C 1
ATOM 673 O O . LYS A 1 82 ? -17.328 6.395 6.251 1.00 97.25 82 LYS A O 1
ATOM 678 N N . LYS A 1 83 ? -15.220 5.699 5.854 1.00 97.56 83 LYS A N 1
ATOM 679 C CA . LYS A 1 83 ? -15.275 4.545 6.754 1.00 97.56 83 LYS A CA 1
ATOM 680 C C . LYS A 1 83 ? -15.440 4.994 8.207 1.00 97.56 83 LYS A C 1
ATOM 682 O O . LYS A 1 83 ? -16.370 4.542 8.863 1.00 97.56 83 LYS A O 1
ATOM 687 N N . THR A 1 84 ? -14.610 5.929 8.671 1.00 97.19 84 THR A N 1
ATOM 688 C CA . THR A 1 84 ? -14.703 6.451 10.042 1.00 97.19 84 THR A CA 1
ATOM 689 C C . THR A 1 84 ? -16.032 7.162 10.286 1.00 97.19 84 THR A C 1
ATOM 691 O O . THR A 1 84 ? -16.646 6.958 11.328 1.00 97.19 84 THR A O 1
ATOM 694 N N . LEU A 1 85 ? -16.538 7.933 9.315 1.00 97.31 85 LEU A N 1
ATOM 695 C CA . LEU A 1 85 ? -17.872 8.532 9.407 1.00 97.31 85 LEU A CA 1
ATOM 696 C C . LEU A 1 85 ? -18.960 7.459 9.552 1.00 97.31 85 LEU A C 1
ATOM 698 O O . LEU A 1 85 ? -19.835 7.592 10.402 1.00 97.31 85 LEU A O 1
ATOM 702 N N . SER A 1 86 ? -18.894 6.385 8.762 1.00 97.69 86 SER A N 1
ATOM 703 C CA . SER A 1 86 ? -19.840 5.268 8.859 1.00 97.69 86 SER A CA 1
ATOM 704 C C . SER A 1 86 ? -19.776 4.570 10.221 1.00 97.69 86 SER A C 1
ATOM 706 O O . SER A 1 86 ? -20.817 4.228 10.775 1.00 97.69 86 SER A O 1
ATOM 708 N N . GLU A 1 87 ? -18.576 4.369 10.769 1.00 97.50 87 GLU A N 1
ATOM 709 C CA . GLU A 1 87 ? -18.365 3.776 12.096 1.00 97.50 87 GLU A CA 1
ATOM 710 C C . GLU A 1 87 ? -18.958 4.665 13.204 1.00 97.50 87 GLU A C 1
ATOM 712 O O . GLU A 1 87 ? -19.682 4.173 14.071 1.00 97.50 87 GLU A O 1
ATOM 717 N N . VAL A 1 88 ? -18.734 5.983 13.144 1.00 98.31 88 VAL A N 1
ATOM 718 C CA . VAL A 1 88 ? -19.303 6.947 14.102 1.00 98.31 88 VAL A CA 1
ATOM 719 C C . VAL A 1 88 ? -20.827 6.990 14.011 1.00 98.31 88 VAL A C 1
ATOM 721 O O . VAL A 1 88 ? -21.497 6.955 15.040 1.00 98.31 88 VAL A O 1
ATOM 724 N N . VAL A 1 89 ? -21.391 7.019 12.800 1.00 97.88 89 VAL A N 1
ATOM 725 C CA . VAL A 1 89 ? -22.849 6.988 12.598 1.00 97.88 89 VAL A CA 1
ATOM 726 C C . VAL A 1 89 ? -23.447 5.698 13.157 1.00 97.88 89 VAL A C 1
ATOM 728 O O . VAL A 1 89 ? -24.478 5.743 13.830 1.00 97.88 89 VAL A O 1
ATOM 731 N N . HIS A 1 90 ? -22.797 4.555 12.933 1.00 97.69 90 HIS A N 1
ATOM 732 C CA . HIS A 1 90 ? -23.249 3.282 13.486 1.00 97.69 90 HIS A CA 1
ATOM 733 C C . HIS A 1 90 ? -23.215 3.292 15.021 1.00 97.69 90 HIS A C 1
ATOM 735 O O . HIS A 1 90 ? -24.222 2.985 15.655 1.00 97.69 90 HIS A O 1
ATOM 741 N N . SER A 1 91 ? -22.106 3.735 15.618 1.00 97.88 91 SER A N 1
ATOM 742 C CA . SER A 1 91 ? -21.965 3.868 17.074 1.00 97.88 91 SER A CA 1
ATOM 743 C C . SER A 1 91 ? -23.019 4.804 17.684 1.00 97.88 91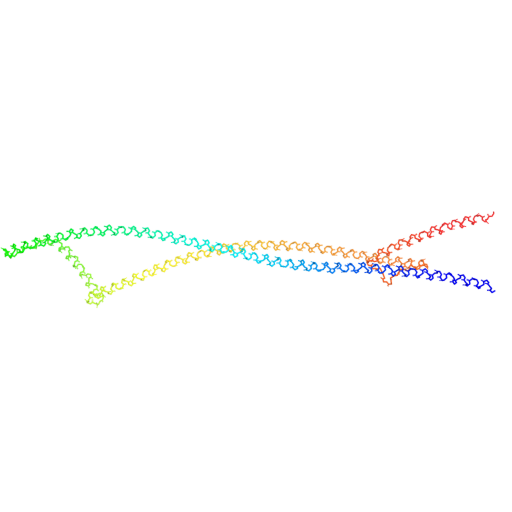 SER A C 1
ATOM 745 O O . SER A 1 91 ? -23.661 4.465 18.683 1.00 97.88 91 SER A O 1
ATOM 747 N N . ALA A 1 92 ? -23.276 5.950 17.045 1.00 98.06 92 ALA A N 1
ATOM 748 C CA . ALA A 1 92 ? -24.316 6.886 17.463 1.00 98.06 92 ALA A CA 1
ATOM 749 C C . ALA A 1 92 ? -25.719 6.262 17.371 1.00 98.06 92 ALA A C 1
ATOM 751 O O . ALA A 1 92 ? -26.527 6.430 18.282 1.00 98.06 92 ALA A O 1
ATOM 752 N N . THR A 1 93 ? -25.992 5.494 16.313 1.00 97.94 93 THR A N 1
ATOM 753 C CA . THR A 1 93 ? -27.275 4.797 16.126 1.00 97.94 93 THR A CA 1
ATOM 754 C C . THR A 1 93 ? -27.503 3.749 17.215 1.00 97.94 93 THR A C 1
ATOM 756 O O . THR A 1 93 ? -28.579 3.701 17.806 1.00 97.94 93 THR A O 1
ATOM 759 N N . VAL A 1 94 ? -26.484 2.948 17.540 1.00 97.81 94 VAL A N 1
ATOM 760 C CA . VAL A 1 94 ? -26.555 1.949 18.621 1.00 97.81 94 VAL A CA 1
ATOM 761 C C . VAL A 1 94 ? -26.752 2.628 19.982 1.00 97.81 94 VAL A C 1
ATOM 763 O O . VAL A 1 94 ? -27.605 2.222 20.773 1.00 97.81 94 VAL A O 1
ATOM 766 N N . SER A 1 95 ? -26.016 3.709 20.247 1.00 97.19 95 SER A N 1
ATOM 767 C CA . SER A 1 95 ? -26.160 4.500 21.479 1.00 97.19 95 SER A CA 1
ATOM 768 C C . SER A 1 95 ? -27.561 5.111 21.610 1.00 97.19 95 SER A C 1
ATOM 770 O O . SER A 1 95 ? -28.139 5.147 22.694 1.00 97.19 95 SER A O 1
ATOM 772 N N . TYR A 1 96 ? -28.153 5.541 20.496 1.00 98.06 96 TYR A N 1
ATOM 773 C CA . TYR A 1 96 ? -29.525 6.035 20.474 1.00 98.06 96 TYR A CA 1
ATOM 774 C C . TYR A 1 96 ? -30.543 4.926 20.778 1.00 98.06 96 TYR A C 1
ATOM 776 O O . TYR A 1 96 ? -31.368 5.084 21.676 1.00 98.06 96 TYR A O 1
ATOM 784 N N . GLN A 1 97 ? -30.442 3.774 20.107 1.00 97.62 97 GLN A N 1
ATOM 785 C CA . GLN A 1 97 ? -31.337 2.626 20.319 1.00 97.62 97 GLN A CA 1
ATOM 786 C C . GLN A 1 97 ? -31.280 2.098 21.759 1.00 97.62 97 GLN A C 1
ATOM 788 O O . GLN A 1 97 ? -32.306 1.785 22.369 1.00 97.62 97 GLN A O 1
ATOM 793 N N . THR A 1 98 ? -30.077 2.018 22.331 1.00 97.06 98 THR A N 1
ATOM 794 C CA . THR A 1 98 ? -29.894 1.646 23.742 1.00 97.06 98 THR A CA 1
ATOM 795 C C . THR A 1 98 ? -30.525 2.675 24.678 1.00 97.06 98 THR A C 1
ATOM 797 O O . THR A 1 98 ? -31.244 2.288 25.602 1.00 97.06 98 THR A O 1
ATOM 800 N N . GLY A 1 99 ? -30.351 3.971 24.404 1.00 97.69 99 GLY A N 1
ATOM 801 C CA . GLY A 1 99 ? -31.025 5.051 25.125 1.00 97.69 99 GLY A CA 1
ATOM 802 C C . GLY A 1 99 ? -32.553 4.945 25.075 1.00 97.69 99 GLY A C 1
ATOM 803 O O . GLY A 1 99 ? -33.212 5.074 26.109 1.00 97.69 99 GLY A O 1
ATOM 804 N N . GLU A 1 100 ? -33.130 4.638 23.911 1.00 97.50 100 GLU A N 1
ATOM 805 C CA . GLU A 1 100 ? -34.572 4.409 23.769 1.00 97.50 100 GLU A CA 1
ATOM 806 C C . GLU A 1 100 ? -35.050 3.190 24.566 1.00 97.50 100 GLU A C 1
ATOM 808 O O . GLU A 1 100 ? -36.058 3.275 25.271 1.00 97.50 100 GLU A O 1
ATOM 813 N N . SER A 1 101 ? -34.303 2.081 24.536 1.00 96.12 101 SER A N 1
ATOM 814 C CA . SER A 1 101 ? -34.620 0.884 25.327 1.00 96.12 101 SER A CA 1
ATOM 815 C C . SER A 1 101 ? -34.619 1.175 26.831 1.00 96.12 101 SER A C 1
ATOM 817 O O . SER A 1 101 ? -35.534 0.765 27.552 1.00 96.12 101 SER A O 1
ATOM 819 N N . VAL A 1 102 ? -33.624 1.923 27.317 1.00 97.00 102 VAL A N 1
ATOM 820 C CA . VAL A 1 102 ? -33.544 2.334 28.726 1.00 97.00 102 VAL A CA 1
ATOM 821 C C . VAL A 1 102 ? -34.697 3.265 29.085 1.00 97.00 102 VAL A C 1
ATOM 823 O O . VAL A 1 102 ? -35.345 3.056 30.109 1.00 97.00 102 VAL A O 1
ATOM 826 N N . LYS A 1 103 ? -35.009 4.251 28.236 1.00 97.44 103 LYS A N 1
ATOM 827 C CA . LYS A 1 103 ? -36.138 5.168 28.448 1.00 97.44 103 LYS A CA 1
ATOM 828 C C . LYS A 1 103 ? -37.469 4.417 28.519 1.00 97.44 103 LYS A C 1
ATOM 830 O O . LYS A 1 103 ? -38.288 4.713 29.387 1.00 97.44 103 LYS A O 1
ATOM 835 N N . TYR A 1 104 ? -37.669 3.426 27.652 1.00 97.50 104 TYR A N 1
ATOM 836 C CA . TYR A 1 104 ? -38.847 2.564 27.685 1.00 97.50 104 TYR A CA 1
ATOM 837 C C . TYR A 1 104 ? -38.951 1.794 29.011 1.00 97.50 104 TYR A C 1
ATOM 839 O O . TYR A 1 104 ? -39.982 1.861 29.683 1.00 97.50 104 TYR A O 1
ATOM 847 N N . LYS A 1 105 ? -37.865 1.139 29.449 1.00 97.12 105 LYS A N 1
ATOM 848 C CA . LYS A 1 105 ? -37.819 0.432 30.743 1.00 97.12 105 LYS A CA 1
ATOM 849 C C . LYS A 1 105 ? -38.066 1.372 31.925 1.00 97.12 105 LYS A C 1
ATOM 851 O O . LYS A 1 105 ? -38.793 1.014 32.848 1.00 97.12 105 LYS A O 1
ATOM 856 N N . LEU A 1 106 ? -37.498 2.576 31.893 1.00 96.94 106 LEU A N 1
ATOM 857 C CA . LEU A 1 106 ? -37.683 3.583 32.935 1.00 96.94 106 LEU A CA 1
ATOM 858 C C . LEU A 1 106 ? -39.146 4.020 33.041 1.00 96.94 106 LEU A C 1
ATOM 860 O O . LEU A 1 106 ? -39.678 4.094 34.147 1.00 96.94 106 LEU A O 1
ATOM 864 N N . ASN A 1 107 ? -39.806 4.272 31.908 1.00 97.25 107 ASN A N 1
ATOM 865 C CA . ASN A 1 107 ? -41.227 4.611 31.889 1.00 97.25 107 ASN A CA 1
ATOM 866 C C . ASN A 1 107 ? -42.081 3.480 32.474 1.00 97.25 107 ASN A C 1
ATOM 868 O O . ASN A 1 107 ? -42.938 3.750 33.310 1.00 97.25 107 ASN A O 1
ATOM 872 N N . LEU A 1 108 ? -41.788 2.224 32.127 1.00 97.19 108 LEU A N 1
ATOM 873 C CA . LEU A 1 108 ? -42.489 1.063 32.679 1.00 97.19 108 LEU A CA 1
ATOM 874 C C . LEU A 1 108 ? -42.339 0.967 34.210 1.00 97.19 108 LEU A C 1
ATOM 876 O O . LEU A 1 108 ? -43.315 0.758 34.931 1.00 97.19 108 LEU A O 1
ATOM 880 N N . VAL A 1 109 ? -41.120 1.155 34.728 1.00 97.00 109 VAL A N 1
ATOM 881 C CA . VAL A 1 109 ? -40.862 1.175 36.179 1.00 97.00 109 VAL A CA 1
ATOM 882 C C . VAL A 1 109 ? -41.572 2.358 36.843 1.00 97.00 109 VAL A C 1
ATOM 884 O O . VAL A 1 109 ? -42.134 2.214 37.930 1.00 97.00 109 VAL A O 1
ATOM 887 N N . LYS A 1 110 ? -41.603 3.524 36.192 1.00 97.62 110 LYS A N 1
ATOM 888 C CA . LYS A 1 110 ? -42.298 4.714 36.694 1.00 97.62 110 LYS A CA 1
ATOM 889 C C . LYS A 1 110 ? -43.811 4.497 36.792 1.00 97.62 110 LYS A C 1
ATOM 891 O O . LYS A 1 110 ? -44.406 4.851 37.805 1.00 97.62 110 LYS A O 1
ATOM 896 N N . GLU A 1 111 ? -44.429 3.874 35.792 1.00 96.62 111 GLU A N 1
ATOM 897 C CA . GLU A 1 111 ? -45.855 3.527 35.839 1.00 96.62 111 GLU A CA 1
ATOM 898 C C . GLU A 1 111 ? -46.147 2.521 36.957 1.00 96.62 111 GLU A C 1
ATOM 900 O O . GLU A 1 111 ? -47.061 2.729 37.758 1.00 96.62 111 GLU A O 1
ATOM 905 N N . ARG A 1 112 ? -45.326 1.470 37.080 1.00 96.62 112 ARG A N 1
ATOM 906 C CA . ARG A 1 112 ? -45.476 0.466 38.141 1.00 96.62 112 ARG A CA 1
ATOM 907 C C . ARG A 1 112 ? -45.347 1.074 39.538 1.00 96.62 112 ARG A C 1
ATOM 909 O O . ARG A 1 112 ? -46.197 0.836 40.389 1.00 96.62 112 ARG A O 1
ATOM 916 N N . THR A 1 113 ? -44.332 1.908 39.760 1.00 95.81 113 THR A N 1
ATOM 917 C CA . THR A 1 113 ? -44.128 2.591 41.048 1.00 95.81 113 THR A CA 1
ATOM 918 C C . THR A 1 113 ? -45.262 3.565 41.367 1.00 95.81 113 THR A C 1
ATOM 920 O O . THR A 1 113 ? -45.665 3.651 42.523 1.00 95.81 113 THR A O 1
ATOM 923 N N . GLN A 1 114 ? -45.845 4.242 40.371 1.00 96.88 114 GLN A N 1
ATOM 924 C CA . GLN A 1 114 ? -47.022 5.092 40.572 1.00 96.88 114 GLN A CA 1
ATOM 925 C C . GLN A 1 114 ? -48.254 4.278 40.996 1.00 96.88 114 GLN A C 1
ATOM 927 O O . GLN A 1 114 ? -49.007 4.705 41.874 1.00 96.88 114 GLN A O 1
ATOM 932 N N . VAL A 1 115 ? -48.471 3.107 40.391 1.00 96.88 115 VAL A N 1
ATOM 933 C CA . VAL A 1 115 ? -49.549 2.188 40.790 1.00 96.88 115 VAL A CA 1
ATOM 934 C C . VAL A 1 115 ? -49.322 1.677 42.212 1.00 96.88 115 VAL A C 1
ATOM 936 O O . VAL A 1 115 ? -50.244 1.708 43.026 1.00 96.88 115 VAL A O 1
ATOM 939 N N . ASP A 1 116 ? -48.103 1.257 42.538 1.00 95.06 116 ASP A N 1
ATOM 940 C CA . ASP A 1 116 ? -47.773 0.743 43.867 1.00 95.06 116 ASP A CA 1
ATOM 941 C C . ASP A 1 116 ? -47.884 1.838 44.942 1.00 95.06 116 ASP A C 1
ATOM 943 O O . ASP A 1 116 ? -48.423 1.586 46.018 1.00 95.06 116 ASP A O 1
ATOM 947 N N . GLN A 1 117 ? -47.498 3.083 44.639 1.00 95.19 117 GLN A N 1
ATOM 948 C CA . GLN A 1 117 ? -47.728 4.236 45.519 1.00 95.19 117 GLN A CA 1
ATOM 949 C C . GLN A 1 117 ? -49.215 4.475 45.796 1.00 95.19 117 GLN A C 1
ATOM 951 O O . GLN A 1 117 ? -49.581 4.750 46.939 1.00 95.19 117 GLN A O 1
ATOM 956 N N . LYS A 1 118 ? -50.085 4.353 44.782 1.00 96.25 118 LYS A N 1
ATOM 957 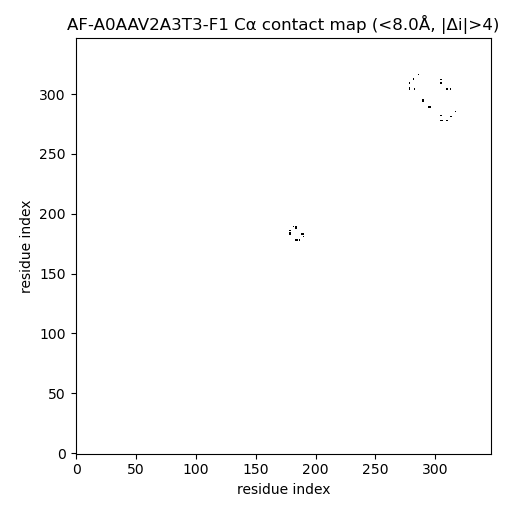C CA . LYS A 1 118 ? -51.540 4.470 44.974 1.00 96.25 118 LYS A CA 1
ATOM 958 C C . LYS A 1 118 ? -52.065 3.374 45.903 1.00 96.25 118 LYS A C 1
ATOM 960 O O . LYS A 1 118 ? -52.742 3.698 46.875 1.00 96.25 118 LYS A O 1
ATOM 965 N N . LYS A 1 119 ? -51.671 2.116 45.670 1.00 95.69 119 LYS A N 1
ATOM 966 C CA . LYS A 1 119 ? -52.050 0.970 46.517 1.00 95.69 119 LYS A CA 1
ATOM 967 C C . LYS A 1 119 ? -51.570 1.130 47.961 1.00 95.69 119 LYS A C 1
ATOM 969 O O . LYS A 1 119 ? -52.330 0.895 48.894 1.00 95.69 119 LYS A O 1
ATOM 974 N N . LEU A 1 120 ? -50.324 1.562 48.166 1.00 95.12 120 LEU A N 1
ATOM 975 C CA . LEU A 1 120 ? -49.793 1.843 49.503 1.00 95.12 120 LEU A CA 1
ATOM 976 C C . LEU A 1 120 ? -50.554 2.992 50.175 1.00 95.12 120 LEU A C 1
ATOM 978 O O . LEU A 1 120 ? -50.860 2.910 51.361 1.00 95.12 120 LEU A O 1
ATOM 982 N N . GLY A 1 121 ? -50.907 4.037 49.424 1.00 95.69 121 GLY A N 1
ATOM 983 C CA . GLY A 1 121 ? -51.726 5.142 49.919 1.00 95.69 121 GLY A CA 1
ATOM 984 C C . GLY A 1 121 ? -53.125 4.701 50.362 1.00 95.69 121 GLY A C 1
ATOM 985 O O . GLY A 1 121 ? -53.592 5.133 51.415 1.00 95.69 121 GLY A O 1
ATOM 986 N N . GLU A 1 122 ? -53.779 3.825 49.600 1.00 95.50 122 GLU A N 1
ATOM 987 C CA . GLU A 1 122 ? -55.052 3.193 49.977 1.00 95.50 122 GLU A CA 1
ATOM 988 C C . GLU A 1 122 ? -54.889 2.339 51.238 1.00 95.50 122 GLU A C 1
ATOM 990 O O . GLU A 1 122 ? -55.618 2.534 52.212 1.00 95.50 122 GLU A O 1
ATOM 995 N N . ARG A 1 123 ? -53.849 1.499 51.291 1.00 94.94 123 ARG A N 1
ATOM 996 C CA . ARG A 1 123 ? -53.568 0.653 52.455 1.00 94.94 123 ARG A CA 1
ATOM 997 C C . ARG A 1 123 ? -53.297 1.456 53.728 1.00 94.94 123 ARG A C 1
ATOM 999 O O . ARG A 1 123 ? -53.749 1.078 54.805 1.00 94.94 123 ARG A O 1
ATOM 1006 N N . ILE A 1 124 ? -52.590 2.581 53.623 1.00 94.94 124 ILE A N 1
ATOM 1007 C CA . ILE A 1 124 ? -52.358 3.494 54.751 1.00 94.94 124 ILE A CA 1
ATOM 1008 C C . ILE A 1 124 ? -53.679 4.094 55.246 1.00 94.94 124 ILE A C 1
ATOM 1010 O O . ILE A 1 124 ? -53.854 4.246 56.454 1.00 94.94 124 ILE A O 1
ATOM 1014 N N . LYS A 1 125 ? -54.615 4.437 54.350 1.00 95.56 125 LYS A N 1
ATOM 1015 C CA . LYS A 1 125 ? -55.937 4.948 54.752 1.00 95.56 125 LYS A CA 1
ATOM 1016 C C . LYS A 1 125 ? -56.738 3.885 55.503 1.00 95.56 125 LYS A C 1
ATOM 1018 O O . LYS A 1 125 ? -57.270 4.192 56.563 1.00 95.56 125 LYS A O 1
ATOM 1023 N N . GLU A 1 126 ? -56.771 2.652 55.002 1.00 94.69 126 GLU A N 1
ATOM 1024 C CA . GLU A 1 126 ? -57.425 1.524 55.682 1.00 94.69 126 GLU A CA 1
ATOM 1025 C C . GLU A 1 126 ? -56.839 1.281 57.075 1.00 94.69 126 GLU A C 1
ATOM 1027 O O . GLU A 1 126 ? -57.576 1.181 58.053 1.00 94.69 126 GLU A O 1
ATOM 1032 N N . LEU A 1 127 ? -55.506 1.235 57.181 1.00 93.25 127 LEU A N 1
ATOM 1033 C CA . LEU A 1 127 ? -54.822 1.040 58.459 1.00 93.25 127 LEU A CA 1
ATOM 1034 C C . LEU A 1 127 ? -55.095 2.187 59.434 1.00 93.25 127 LEU A C 1
ATOM 1036 O O . LEU A 1 127 ? -55.292 1.933 60.615 1.00 93.25 127 LEU A O 1
ATOM 1040 N N . LYS A 1 128 ? -55.158 3.439 58.963 1.00 93.00 128 LYS A N 1
ATOM 1041 C CA . LYS A 1 128 ? -55.546 4.576 59.810 1.00 93.00 128 LYS A CA 1
ATOM 1042 C C . LYS A 1 128 ? -56.965 4.433 60.353 1.00 93.00 128 LYS A C 1
ATOM 1044 O O . LYS A 1 128 ? -57.174 4.720 61.524 1.00 93.00 128 LYS A O 1
ATOM 1049 N N . ILE A 1 129 ? -57.915 3.980 59.531 1.00 94.00 129 ILE A N 1
ATOM 1050 C CA . ILE A 1 129 ? -59.293 3.728 59.976 1.00 94.00 129 ILE A CA 1
ATOM 1051 C C . ILE A 1 129 ? -59.313 2.616 61.028 1.00 94.00 129 ILE A C 1
ATOM 1053 O O . ILE A 1 129 ? -59.922 2.799 62.074 1.00 94.00 129 ILE A O 1
ATOM 1057 N N . LEU A 1 130 ? -58.611 1.504 60.792 1.00 94.06 130 LEU A N 1
ATOM 1058 C CA . LEU A 1 130 ? -58.512 0.400 61.754 1.00 94.06 130 LEU A CA 1
ATOM 1059 C C . LEU A 1 130 ? -57.869 0.830 63.077 1.00 94.06 130 LEU A C 1
ATOM 1061 O O . LEU A 1 130 ? -58.345 0.442 64.135 1.00 94.06 130 LEU A O 1
ATOM 1065 N N . VAL A 1 131 ? -56.812 1.644 63.032 1.00 93.38 131 VAL A N 1
ATOM 1066 C CA . VAL A 1 131 ? -56.165 2.180 64.239 1.00 93.38 131 VAL A CA 1
ATOM 1067 C C . VAL A 1 131 ? -57.098 3.125 64.990 1.00 93.38 131 VAL A C 1
ATOM 1069 O O . VAL A 1 131 ? -57.149 3.067 66.212 1.00 93.38 131 VAL A O 1
ATOM 1072 N N . GLU A 1 132 ? -57.851 3.974 64.290 1.00 92.38 132 GLU A N 1
ATOM 1073 C CA . GLU A 1 132 ? -58.840 4.850 64.923 1.00 92.38 132 GLU A CA 1
ATOM 1074 C C . GLU A 1 132 ? -59.977 4.034 65.555 1.00 92.38 132 GLU A C 1
ATOM 1076 O O . GLU A 1 132 ? -60.374 4.311 66.681 1.00 92.38 132 GLU A O 1
ATOM 1081 N N . GLN A 1 133 ? -60.447 2.979 64.882 1.00 92.38 133 GLN A N 1
ATOM 1082 C CA . GLN A 1 133 ? -61.423 2.037 65.435 1.00 92.38 133 GLN A CA 1
ATOM 1083 C C . GLN A 1 133 ? -60.879 1.301 66.668 1.00 92.38 133 GLN A C 1
ATOM 1085 O O . GLN A 1 133 ? -61.585 1.199 67.668 1.00 92.38 133 GLN A O 1
ATOM 1090 N N . ASP A 1 134 ? -59.632 0.822 66.631 1.00 89.44 134 ASP A N 1
ATOM 1091 C CA . ASP A 1 134 ? -58.978 0.165 67.771 1.00 89.44 134 ASP A CA 1
ATOM 1092 C C . ASP A 1 134 ? -58.758 1.140 68.932 1.00 89.44 134 ASP A C 1
ATOM 1094 O O . ASP A 1 134 ? -58.936 0.776 70.090 1.00 89.44 134 ASP A O 1
ATOM 1098 N N . LYS A 1 135 ? -58.430 2.403 68.639 1.00 91.25 135 LYS A N 1
ATOM 1099 C CA . LYS A 1 135 ? -58.323 3.460 69.645 1.00 91.25 135 LYS A CA 1
ATOM 1100 C C . LYS A 1 135 ? -59.679 3.752 70.280 1.00 91.25 135 LYS A C 1
ATOM 1102 O O . LYS A 1 135 ? -59.768 3.764 71.497 1.00 91.25 135 LYS A O 1
ATOM 1107 N N . GLN A 1 136 ? -60.737 3.902 69.486 1.00 89.38 136 GLN A N 1
ATOM 1108 C CA . GLN A 1 136 ? -62.099 4.070 70.002 1.00 89.38 136 GLN A CA 1
ATOM 1109 C C . GLN A 1 136 ? -62.540 2.866 70.842 1.00 89.38 136 GLN A C 1
ATOM 1111 O O . GLN A 1 136 ? -63.173 3.041 71.882 1.00 89.38 136 GLN A O 1
ATOM 1116 N N . LEU A 1 137 ? -62.180 1.645 70.431 1.00 86.94 137 LEU A N 1
ATOM 1117 C CA . LEU A 1 137 ? -62.443 0.430 71.198 1.00 86.94 137 LEU A CA 1
ATOM 1118 C C . LEU A 1 137 ? -61.642 0.398 72.503 1.00 86.94 137 LEU A C 1
ATOM 1120 O O . LEU A 1 137 ? -62.204 0.044 73.534 1.00 86.94 137 LEU A O 1
ATOM 1124 N N . LYS A 1 138 ? -60.362 0.783 72.483 1.00 86.19 138 LYS A N 1
ATOM 1125 C CA . LYS A 1 138 ? -59.525 0.920 73.681 1.00 86.19 138 LYS A CA 1
ATOM 1126 C C . LYS A 1 138 ? -60.064 1.979 74.622 1.00 86.19 138 LYS A C 1
ATOM 1128 O O . LYS A 1 138 ? -60.225 1.665 75.786 1.00 86.19 138 LYS A O 1
ATOM 1133 N N . ASP A 1 139 ? -60.410 3.163 74.135 1.00 83.75 139 ASP A N 1
ATOM 1134 C CA . ASP A 1 139 ? -60.989 4.237 74.944 1.00 83.75 139 ASP A CA 1
ATOM 1135 C C . ASP A 1 139 ? -62.334 3.782 75.552 1.00 83.75 139 ASP A C 1
ATOM 1137 O O . ASP A 1 139 ? -62.620 4.041 76.721 1.00 83.75 139 ASP A O 1
ATOM 1141 N N . PHE A 1 140 ? -63.143 3.021 74.800 1.00 80.88 140 PHE A N 1
ATOM 1142 C CA . PHE A 1 140 ? -64.379 2.405 75.297 1.00 80.88 140 PHE A CA 1
ATOM 1143 C C . PHE A 1 140 ? -64.125 1.306 76.341 1.00 80.88 140 PHE A C 1
ATOM 1145 O O . PHE A 1 140 ? -64.831 1.227 77.349 1.00 80.88 140 PHE A O 1
ATOM 1152 N N . LEU A 1 141 ? -63.129 0.447 76.117 1.00 77.12 141 LEU A N 1
ATOM 1153 C CA . LEU A 1 141 ? -62.718 -0.590 77.059 1.00 77.12 141 LEU A CA 1
ATOM 1154 C C . LEU A 1 141 ? -62.080 0.015 78.304 1.00 77.12 141 LEU A C 1
ATOM 1156 O O . LEU A 1 141 ? -62.369 -0.466 79.384 1.00 77.12 141 LEU A O 1
ATOM 1160 N N . GLU A 1 142 ? -61.284 1.072 78.190 1.00 75.50 142 GLU A N 1
ATOM 1161 C CA . GLU A 1 142 ? -60.679 1.806 79.300 1.00 75.50 142 GLU A CA 1
ATOM 1162 C C . GLU A 1 142 ? -61.763 2.518 80.110 1.00 75.50 142 GLU A C 1
ATOM 1164 O O . GLU A 1 142 ? -61.753 2.445 81.335 1.00 75.50 142 GLU A O 1
ATOM 1169 N N . PHE A 1 143 ? -62.777 3.089 79.453 1.00 68.50 143 PHE A N 1
ATOM 1170 C CA . PHE A 1 143 ? -63.977 3.597 80.118 1.00 68.50 143 PHE A CA 1
ATOM 1171 C C . PHE A 1 143 ? -64.743 2.485 80.861 1.00 68.50 143 PHE A C 1
ATOM 1173 O O . PHE A 1 143 ? -65.145 2.684 82.005 1.00 68.50 143 PHE A O 1
ATOM 1180 N N . LYS A 1 144 ? -64.881 1.287 80.270 1.00 64.88 144 LYS A N 1
ATOM 1181 C CA . LYS A 1 144 ? -65.489 0.115 80.934 1.00 64.88 144 LYS A CA 1
ATOM 1182 C C . LYS A 1 144 ? -64.613 -0.526 82.019 1.00 64.88 144 LYS A C 1
ATOM 1184 O O . LYS A 1 144 ? -65.158 -1.057 82.979 1.00 64.88 144 LYS A O 1
ATOM 1189 N N . MET A 1 145 ? -63.290 -0.505 81.881 1.00 53.62 145 MET A N 1
ATOM 1190 C CA . MET A 1 145 ? -62.316 -1.056 82.833 1.00 53.62 145 MET A CA 1
ATOM 1191 C C . MET A 1 145 ? -62.099 -0.115 84.014 1.00 53.62 145 MET A C 1
ATOM 1193 O O . MET A 1 145 ? -61.872 -0.570 85.130 1.00 53.62 145 MET A O 1
ATOM 1197 N N . LYS A 1 146 ? -62.277 1.194 83.819 1.00 53.62 146 LYS A N 1
ATOM 1198 C CA . LYS A 1 146 ? -62.373 2.153 84.924 1.00 53.62 146 LYS A CA 1
ATOM 1199 C C . LYS A 1 146 ? -63.611 1.902 85.801 1.00 53.62 146 LYS A C 1
ATOM 1201 O O . LYS A 1 146 ? -63.614 2.327 86.950 1.00 53.62 146 LYS A O 1
ATOM 1206 N N . ASP A 1 147 ? -64.592 1.149 85.287 1.00 43.34 147 ASP A N 1
ATOM 1207 C CA . ASP A 1 147 ? -65.821 0.717 85.975 1.00 43.34 147 ASP A CA 1
ATOM 1208 C C . ASP A 1 147 ? -65.836 -0.788 86.348 1.00 43.34 147 ASP A C 1
ATOM 1210 O O . ASP A 1 147 ? -66.761 -1.284 86.992 1.00 43.34 147 ASP A O 1
ATOM 1214 N N . ARG A 1 148 ? -64.798 -1.549 85.983 1.00 37.12 148 ARG A N 1
ATOM 1215 C CA . ARG A 1 148 ? -64.606 -2.948 86.389 1.00 37.12 148 ARG A CA 1
ATOM 1216 C C . ARG A 1 148 ? -63.133 -3.205 86.674 1.00 37.12 148 ARG A C 1
ATOM 1218 O O . ARG A 1 148 ? -62.334 -3.418 85.771 1.00 37.12 148 ARG A O 1
ATOM 1225 N N . SER A 1 149 ? -62.831 -3.193 87.967 1.00 33.00 149 SER A N 1
ATOM 1226 C CA . SER A 1 149 ? -61.677 -3.816 88.615 1.00 33.00 149 SER A CA 1
ATOM 1227 C C . SER A 1 149 ? -60.982 -4.927 87.816 1.00 33.00 149 SER A C 1
ATOM 1229 O O . SER A 1 149 ? -61.658 -5.825 87.328 1.00 33.00 149 SER A O 1
ATOM 1231 N N . ALA A 1 150 ? -59.646 -4.903 87.875 1.00 34.81 150 ALA A N 1
ATOM 1232 C CA . ALA A 1 150 ? -58.751 -6.023 88.188 1.00 34.81 150 ALA A CA 1
ATOM 1233 C C . ALA A 1 150 ? -58.915 -7.383 87.468 1.00 34.81 150 ALA A C 1
ATOM 1235 O O . ALA A 1 150 ? -59.985 -7.976 87.421 1.00 34.81 150 ALA A O 1
ATOM 1236 N N . SER A 1 151 ? -57.748 -7.950 87.134 1.00 31.12 151 SER A N 1
ATOM 1237 C CA . SER A 1 151 ? -57.471 -9.329 86.682 1.00 31.12 151 SER A CA 1
ATOM 1238 C C . SER A 1 151 ? -57.932 -9.644 85.252 1.00 31.12 151 SER A C 1
ATOM 1240 O O . SER A 1 151 ? -59.079 -9.427 84.888 1.00 31.12 151 SER A O 1
ATOM 1242 N N . SER A 1 152 ? -56.982 -9.851 84.338 1.00 34.28 152 SER A N 1
ATOM 1243 C CA . SER A 1 152 ? -56.230 -11.096 84.073 1.00 34.28 152 SER A CA 1
ATOM 1244 C C . SER A 1 152 ? -57.040 -12.000 83.149 1.00 34.28 152 SER A C 1
ATOM 1246 O O . SER A 1 152 ? -58.147 -12.392 83.484 1.00 34.28 152 SER A O 1
ATOM 1248 N N . ASP A 1 153 ? -56.527 -12.259 81.950 1.00 33.41 153 ASP A N 1
ATOM 1249 C CA . ASP A 1 153 ? -55.959 -13.575 81.657 1.00 33.41 153 ASP A CA 1
ATOM 1250 C C . ASP A 1 153 ? -55.408 -13.620 80.231 1.00 33.41 153 ASP A C 1
ATOM 1252 O O . ASP A 1 153 ? -55.983 -13.118 79.265 1.00 33.41 153 ASP A O 1
ATOM 1256 N N . SER A 1 154 ? -54.216 -14.197 80.156 1.00 45.59 154 SER A N 1
ATOM 1257 C CA . SER A 1 154 ? -53.389 -14.394 78.980 1.00 45.59 154 SER A CA 1
ATOM 1258 C C . SER A 1 154 ? -53.081 -15.877 78.944 1.00 45.59 154 SER A C 1
ATOM 1260 O O . SER A 1 154 ? -52.212 -16.302 79.690 1.00 45.59 154 SER A O 1
ATOM 1262 N N . GLU A 1 155 ? -53.752 -16.660 78.103 1.00 44.12 155 GLU A N 1
ATOM 1263 C CA . GLU A 1 155 ? -53.468 -18.095 77.983 1.00 44.12 155 GLU A CA 1
ATOM 1264 C C . GLU A 1 155 ? -53.840 -18.623 76.582 1.00 44.12 155 GLU A C 1
ATOM 1266 O O . GLU A 1 155 ? -54.807 -19.347 76.394 1.00 44.12 155 GLU A O 1
ATOM 1271 N N . GLU A 1 156 ? -53.04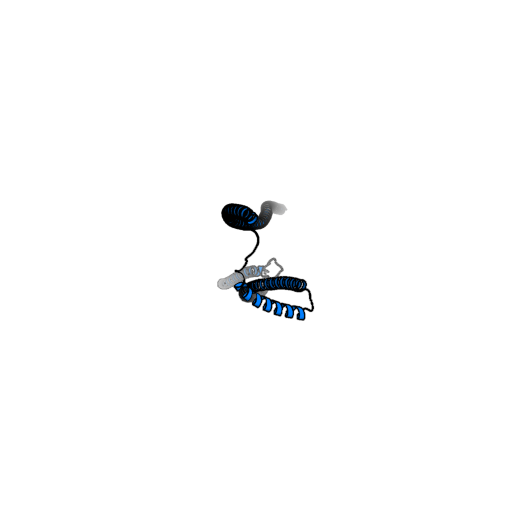2 -18.262 75.568 1.00 42.22 156 GLU A N 1
ATOM 1272 C CA . GLU A 1 156 ? -52.972 -18.970 74.268 1.00 42.22 156 GLU A CA 1
ATOM 1273 C C . GLU A 1 156 ? -51.515 -19.057 73.734 1.00 42.22 156 GLU A C 1
ATOM 1275 O O . GLU A 1 156 ? -51.262 -19.047 72.532 1.00 42.22 156 GLU A O 1
ATOM 1280 N N . ILE A 1 157 ? -50.507 -19.136 74.619 1.00 50.97 157 ILE A N 1
ATOM 1281 C CA . ILE A 1 157 ? -49.070 -19.122 74.231 1.00 50.97 157 ILE A CA 1
ATOM 1282 C C . ILE A 1 157 ? -48.380 -20.504 74.384 1.00 50.97 157 ILE A C 1
ATOM 1284 O O . ILE A 1 157 ? -47.373 -20.790 73.732 1.00 50.97 157 ILE A O 1
ATOM 1288 N N . SER A 1 158 ? -48.984 -21.440 75.124 1.00 51.09 158 SER A N 1
ATOM 1289 C CA . SER A 1 158 ? -48.310 -22.656 75.624 1.00 51.09 158 SER A CA 1
ATOM 1290 C C . SER A 1 158 ? -47.853 -23.680 74.560 1.00 51.09 158 SER A C 1
ATOM 1292 O O . SER A 1 158 ? -46.897 -24.423 74.782 1.00 51.09 158 SER A O 1
ATOM 1294 N N . LYS A 1 159 ? -48.464 -23.729 73.365 1.00 49.72 159 LYS A N 1
ATOM 1295 C CA . LYS A 1 159 ? -48.071 -24.716 72.329 1.00 49.72 159 LYS A CA 1
ATOM 1296 C C . LYS A 1 159 ? -46.897 -24.269 71.450 1.00 49.72 159 LYS A C 1
ATOM 1298 O O . LYS A 1 159 ? -46.176 -25.118 70.931 1.00 49.72 159 LYS A O 1
ATOM 1303 N N . ASN A 1 160 ? -46.672 -22.961 71.313 1.00 52.38 160 ASN A N 1
ATOM 1304 C CA . ASN A 1 160 ? -45.498 -22.423 70.615 1.00 52.38 160 ASN A CA 1
ATOM 1305 C C . ASN A 1 160 ? -44.259 -22.365 71.522 1.00 52.38 160 ASN A C 1
ATOM 1307 O O . ASN A 1 160 ? -43.138 -22.427 71.014 1.00 52.38 160 ASN A O 1
ATOM 1311 N N . GLU A 1 161 ? -44.447 -22.294 72.842 1.00 56.41 161 GLU A N 1
ATOM 1312 C CA . GLU A 1 161 ? -43.353 -22.263 73.820 1.00 56.41 161 GLU A CA 1
ATOM 1313 C C . GLU A 1 161 ? -42.510 -23.536 73.790 1.00 56.41 161 GLU A C 1
ATOM 1315 O O . GLU A 1 161 ? -41.293 -23.440 73.687 1.00 56.41 161 GLU A O 1
ATOM 1320 N N . GLN A 1 162 ? -43.118 -24.723 73.747 1.00 56.31 162 GLN A N 1
ATOM 1321 C CA . GLN A 1 162 ? -42.361 -25.984 73.792 1.00 56.31 162 GLN A CA 1
ATOM 1322 C C . GLN A 1 162 ? -41.471 -26.216 72.555 1.00 56.31 162 GLN A C 1
ATOM 1324 O O . GLN A 1 162 ? -40.355 -26.726 72.676 1.00 56.31 162 GLN A O 1
ATOM 1329 N N . ILE A 1 163 ? -41.923 -25.812 71.360 1.00 61.12 163 ILE A N 1
ATOM 1330 C CA . ILE A 1 163 ? -41.122 -25.908 70.123 1.00 61.12 163 ILE A CA 1
ATOM 1331 C C . ILE A 1 163 ? -40.003 -24.857 70.129 1.00 61.12 163 ILE A C 1
ATOM 1333 O O . ILE A 1 163 ? -38.881 -25.135 69.688 1.00 61.12 163 ILE A O 1
ATOM 1337 N N . MET A 1 164 ? -40.282 -23.656 70.645 1.00 59.78 164 MET A N 1
ATOM 1338 C CA . MET A 1 164 ? -39.263 -22.620 70.806 1.00 59.78 164 MET A CA 1
ATOM 1339 C C . MET A 1 164 ? -38.229 -22.979 71.865 1.00 59.78 164 MET A C 1
ATOM 1341 O O . MET A 1 164 ? -37.052 -22.700 71.665 1.00 59.78 164 MET A O 1
ATOM 1345 N N . GLU A 1 165 ? -38.626 -23.649 72.938 1.00 66.56 165 GLU A N 1
ATOM 1346 C CA . GLU A 1 165 ? -37.749 -24.022 74.041 1.00 66.56 165 GLU A CA 1
ATOM 1347 C C . GLU A 1 165 ? -36.754 -25.115 73.635 1.00 66.56 165 GLU A C 1
ATOM 1349 O O . GLU A 1 165 ? -35.560 -24.991 73.903 1.00 66.56 165 GLU A O 1
ATOM 1354 N N . GLN A 1 166 ? -37.188 -26.112 72.856 1.00 67.12 166 GLN A N 1
ATOM 1355 C CA . GLN A 1 166 ? -36.276 -27.103 72.268 1.00 67.12 166 GLN A CA 1
ATOM 1356 C C . GLN A 1 166 ? -35.279 -26.464 71.286 1.00 67.12 166 GLN A C 1
ATOM 1358 O O . GLN A 1 166 ? -34.087 -26.790 71.293 1.00 67.12 166 GLN A O 1
ATOM 1363 N N . ARG A 1 167 ? -35.726 -25.504 70.463 1.00 69.06 167 ARG A N 1
ATOM 1364 C CA . ARG A 1 167 ? -34.833 -24.744 69.569 1.00 69.06 167 ARG A CA 1
ATOM 1365 C C . ARG A 1 167 ? -33.868 -23.848 70.348 1.00 69.06 167 ARG A C 1
ATOM 1367 O O . ARG A 1 167 ? -32.694 -23.785 69.990 1.00 69.06 167 ARG A O 1
ATOM 1374 N N . LEU A 1 168 ? -34.322 -23.222 71.431 1.00 71.50 168 LEU A N 1
ATOM 1375 C CA . LEU A 1 168 ? -33.511 -22.403 72.335 1.00 71.50 168 LEU A CA 1
ATOM 1376 C C . LEU A 1 168 ? -32.440 -23.224 73.047 1.00 71.50 168 LEU A C 1
ATOM 1378 O O . LEU A 1 168 ? -31.294 -22.782 73.104 1.00 71.50 168 LEU A O 1
ATOM 1382 N N . GLN A 1 169 ? -32.778 -24.423 73.527 1.00 74.44 169 GLN A N 1
ATOM 1383 C CA . GLN A 1 169 ? -31.831 -25.349 74.153 1.00 74.44 169 GLN A CA 1
ATOM 1384 C C . GLN A 1 169 ? -30.774 -25.827 73.152 1.00 74.44 169 GLN A C 1
ATOM 1386 O O . GLN A 1 169 ? -29.577 -25.818 73.449 1.00 74.44 169 GLN A O 1
ATOM 1391 N N . THR A 1 170 ? -31.194 -26.160 71.929 1.00 74.69 170 THR A N 1
ATOM 1392 C CA . THR A 1 170 ? -30.269 -26.564 70.861 1.00 74.69 170 THR A CA 1
ATOM 1393 C C . THR A 1 170 ? -29.331 -25.411 70.493 1.00 74.69 170 THR A C 1
ATOM 1395 O O . THR A 1 170 ? -28.114 -25.594 70.436 1.00 74.69 170 THR A O 1
ATOM 1398 N N . CYS A 1 171 ? -29.865 -24.197 70.336 1.00 72.94 171 CYS A N 1
ATOM 1399 C CA . CYS A 1 171 ? -29.084 -23.004 70.018 1.00 72.94 171 CYS A CA 1
ATOM 1400 C C . CYS A 1 171 ? -28.123 -22.616 71.157 1.00 72.94 171 CYS A C 1
ATOM 1402 O O . CYS A 1 171 ? -26.977 -22.261 70.886 1.00 72.94 171 CYS A O 1
ATOM 1404 N N . HIS A 1 172 ? -28.540 -22.762 72.421 1.00 76.00 172 HIS A N 1
ATOM 1405 C CA . HIS A 1 172 ? -27.674 -22.575 73.592 1.00 76.00 172 HIS A CA 1
ATOM 1406 C C . HIS A 1 172 ? -26.520 -23.580 73.623 1.00 76.00 172 HIS A C 1
ATOM 1408 O O . HIS A 1 172 ? -25.385 -23.192 73.887 1.00 76.00 172 HIS A O 1
ATOM 1414 N N . SER A 1 173 ? -26.780 -24.856 73.312 1.00 76.81 173 SER A N 1
ATOM 1415 C CA . SER A 1 173 ? -25.734 -25.890 73.281 1.00 76.81 173 SER A CA 1
ATOM 1416 C C . SER A 1 173 ? -24.676 -25.612 72.204 1.00 76.81 173 SER A C 1
ATOM 1418 O O . SER A 1 173 ? -23.477 -25.770 72.442 1.00 76.81 173 SER A O 1
ATOM 1420 N N . ILE A 1 174 ? -25.108 -25.125 71.037 1.00 77.06 174 ILE A N 1
ATOM 1421 C CA . ILE A 1 174 ? -24.229 -24.771 69.921 1.00 77.06 174 ILE A CA 1
ATOM 1422 C C . 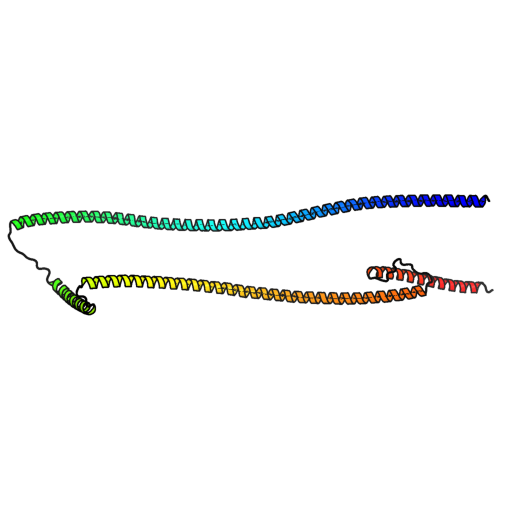ILE A 1 174 ? -23.427 -23.508 70.262 1.00 77.06 174 ILE A C 1
ATOM 1424 O O . ILE A 1 174 ? -22.212 -23.491 70.073 1.00 77.06 174 ILE A O 1
ATOM 1428 N N . LEU A 1 175 ? -24.068 -22.485 70.835 1.00 74.62 175 LEU A N 1
ATOM 1429 C CA . LEU A 1 175 ? -23.402 -21.256 71.278 1.00 74.62 175 LEU A CA 1
ATOM 1430 C C . LEU A 1 175 ? -22.367 -21.513 72.377 1.00 74.62 175 LEU A C 1
ATOM 1432 O O . LEU A 1 175 ? -21.262 -20.980 72.296 1.00 74.62 175 LEU A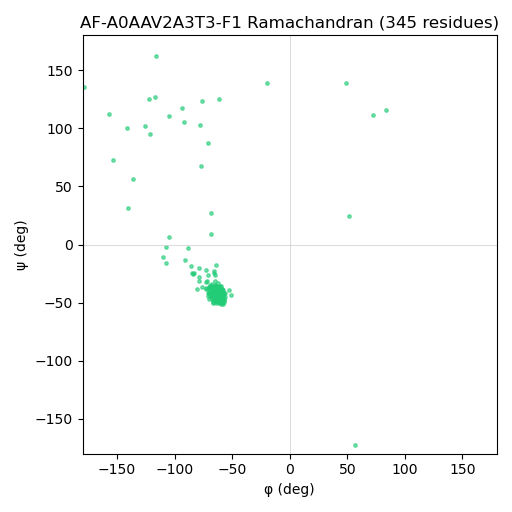 O 1
ATOM 1436 N N . ALA A 1 176 ? -22.676 -22.371 73.351 1.00 74.94 176 ALA A N 1
ATOM 1437 C CA . ALA A 1 176 ? -21.730 -22.765 74.393 1.00 74.94 176 ALA A CA 1
ATOM 1438 C C . ALA A 1 176 ? -20.498 -23.469 73.798 1.00 74.94 176 ALA A C 1
ATOM 1440 O O . ALA A 1 176 ? -19.362 -23.213 74.202 1.00 74.94 176 ALA A O 1
ATOM 1441 N N . ARG A 1 177 ? -20.705 -24.310 72.777 1.00 75.81 177 ARG A N 1
ATOM 1442 C CA . ARG A 1 177 ? -19.620 -24.994 72.062 1.00 75.81 177 ARG A CA 1
ATOM 1443 C C . ARG A 1 177 ? -18.751 -24.021 71.257 1.00 75.81 177 ARG A C 1
ATOM 1445 O O . ARG A 1 177 ? -17.534 -24.186 71.220 1.00 75.81 177 ARG A O 1
ATOM 1452 N N . ILE A 1 178 ? -19.355 -22.989 70.664 1.00 75.00 178 ILE A N 1
ATOM 1453 C CA . ILE A 1 178 ? -18.648 -21.919 69.941 1.00 75.00 178 ILE A CA 1
ATOM 1454 C C . ILE A 1 178 ? -17.860 -21.024 70.913 1.00 75.00 178 ILE A C 1
ATOM 1456 O O . ILE A 1 178 ? -16.700 -20.715 70.649 1.00 75.00 178 ILE A O 1
ATOM 1460 N N . GLN A 1 179 ? -18.427 -20.662 72.068 1.00 72.19 179 GLN A N 1
ATOM 1461 C CA . GLN A 1 179 ? -17.734 -19.875 73.099 1.00 72.19 179 GLN A CA 1
ATOM 1462 C C . GLN A 1 179 ? -16.493 -20.588 73.654 1.00 72.19 179 GLN A C 1
ATOM 1464 O O . GLN A 1 179 ? -15.466 -19.942 73.869 1.00 72.19 179 GLN A O 1
ATOM 1469 N N . LEU A 1 180 ? -16.566 -21.911 73.844 1.00 74.56 180 LEU A N 1
ATOM 1470 C CA . LEU A 1 180 ? -15.422 -22.731 74.259 1.00 74.56 180 LEU A CA 1
ATOM 1471 C C . LEU A 1 180 ? -14.314 -22.767 73.196 1.00 74.56 180 LEU A C 1
ATOM 1473 O O . LEU A 1 180 ? -13.139 -22.697 73.542 1.00 74.56 180 LEU A O 1
ATOM 1477 N N . ALA A 1 181 ? -14.674 -22.841 71.911 1.00 70.38 181 ALA A N 1
ATOM 1478 C CA . ALA A 1 181 ? -13.710 -22.896 70.811 1.00 70.38 181 ALA A CA 1
ATOM 1479 C C . ALA A 1 181 ? -13.061 -21.533 70.499 1.00 70.38 181 ALA A C 1
ATOM 1481 O O . ALA A 1 181 ? -11.877 -21.474 70.177 1.00 70.38 181 ALA A O 1
ATOM 1482 N N . SER A 1 182 ? -13.811 -20.431 70.607 1.00 66.00 182 SER A N 1
ATOM 1483 C CA . SER A 1 182 ? -13.325 -19.074 70.307 1.00 66.00 182 SER A CA 1
ATOM 1484 C C . SER A 1 182 ? -12.675 -18.358 71.501 1.00 66.00 182 SER A C 1
ATOM 1486 O O . SER A 1 182 ? -12.202 -17.232 71.348 1.00 66.00 182 SER A O 1
ATOM 1488 N N . ASN A 1 183 ? -12.660 -18.979 72.688 1.00 65.81 183 ASN A N 1
ATOM 1489 C CA . ASN A 1 183 ? -12.071 -18.468 73.936 1.00 65.81 183 ASN A CA 1
ATOM 1490 C C . ASN A 1 183 ? -12.523 -17.037 74.326 1.00 65.81 183 ASN A C 1
ATOM 1492 O O . ASN A 1 183 ? -11.828 -16.308 75.035 1.00 65.81 183 ASN A O 1
ATOM 1496 N N . CYS A 1 184 ? -13.703 -16.624 73.852 1.00 62.56 184 CYS A N 1
ATOM 1497 C CA . CYS A 1 184 ? -14.292 -15.303 74.054 1.00 62.56 184 CYS A CA 1
ATOM 1498 C C . CYS A 1 184 ? -15.664 -15.459 74.721 1.00 62.56 184 CYS A C 1
ATOM 1500 O O . CYS A 1 184 ? -16.534 -16.157 74.209 1.00 62.56 184 CYS A O 1
ATOM 1502 N N . LYS A 1 185 ? -15.878 -14.796 75.865 1.00 66.88 185 LYS A N 1
ATOM 1503 C CA . LYS A 1 185 ? -17.141 -14.883 76.627 1.00 66.88 185 LYS A CA 1
ATOM 1504 C C . LYS A 1 185 ? -18.268 -14.022 76.042 1.00 66.88 185 LYS A C 1
ATOM 1506 O O . LYS A 1 185 ? -19.436 -14.278 76.314 1.00 66.88 185 LYS A O 1
ATOM 1511 N N . ASP A 1 186 ? -17.927 -13.021 75.233 1.00 76.44 186 ASP A N 1
ATOM 1512 C CA . ASP A 1 186 ? -18.884 -12.062 74.679 1.00 76.44 186 ASP A CA 1
ATOM 1513 C C . ASP A 1 186 ? -19.408 -12.520 73.307 1.00 76.44 186 ASP A C 1
ATOM 1515 O O . ASP A 1 186 ? -18.704 -12.454 72.294 1.00 76.44 186 ASP A O 1
ATOM 1519 N N . VAL A 1 187 ? -20.656 -13.002 73.285 1.00 73.25 187 VAL A N 1
ATOM 1520 C CA . VAL A 1 187 ? -21.325 -13.557 72.093 1.00 73.25 187 VAL A CA 1
ATOM 1521 C C . VAL A 1 187 ? -21.398 -12.529 70.965 1.00 73.25 187 VAL A C 1
ATOM 1523 O O . VAL A 1 187 ? -21.156 -12.861 69.806 1.00 73.25 187 VAL A O 1
ATOM 1526 N N . ASN A 1 188 ? -21.643 -11.257 71.292 1.00 78.44 188 ASN A N 1
ATOM 1527 C CA . ASN A 1 188 ? -21.731 -10.192 70.291 1.00 78.44 188 ASN A CA 1
ATOM 1528 C C . ASN A 1 188 ? -20.401 -9.957 69.569 1.00 78.44 188 ASN A C 1
ATOM 1530 O O . ASN A 1 188 ? -20.387 -9.596 68.392 1.00 78.44 188 ASN A O 1
ATOM 1534 N N . ARG A 1 189 ? -19.276 -10.170 70.256 1.00 79.31 189 ARG A N 1
ATOM 1535 C CA . ARG A 1 189 ? -17.945 -10.020 69.663 1.00 79.31 189 ARG A CA 1
ATOM 1536 C C . ARG A 1 189 ? -17.627 -11.164 68.701 1.00 79.31 189 ARG A C 1
ATOM 1538 O O . ARG A 1 189 ? -17.057 -10.905 67.646 1.00 79.31 189 ARG A O 1
ATOM 1545 N N . ILE A 1 190 ? -18.044 -12.388 69.032 1.00 79.69 190 ILE A N 1
ATOM 1546 C CA . ILE A 1 190 ? -17.920 -13.556 68.146 1.00 79.69 190 ILE A CA 1
ATOM 1547 C C . ILE A 1 190 ? -18.784 -13.364 66.897 1.00 79.69 190 ILE A C 1
ATOM 1549 O O . ILE A 1 190 ? -18.274 -13.515 65.793 1.00 79.69 190 ILE A O 1
ATOM 1553 N N . CYS A 1 191 ? -20.051 -12.960 67.049 1.00 80.44 191 CYS A N 1
ATOM 1554 C CA . CYS A 1 191 ? -20.930 -12.710 65.905 1.00 80.44 191 CYS A CA 1
ATOM 1555 C C . CYS A 1 191 ? -20.384 -11.602 64.994 1.00 80.44 191 CYS A C 1
ATOM 1557 O O . CYS A 1 191 ? -20.359 -11.778 63.783 1.00 80.44 191 CYS A O 1
ATOM 1559 N N . LYS A 1 192 ? -19.877 -10.491 65.550 1.00 84.44 192 LYS A N 1
ATOM 1560 C CA . LYS A 1 192 ? -19.253 -9.424 64.745 1.00 84.44 192 LYS A CA 1
ATOM 1561 C C . LYS A 1 192 ? -18.000 -9.893 64.006 1.00 84.44 192 LYS A C 1
ATOM 1563 O O . LYS A 1 192 ? -17.840 -9.562 62.838 1.00 84.44 192 LYS A O 1
ATOM 1568 N N . ALA A 1 193 ? -17.129 -10.658 64.665 1.00 82.94 193 ALA A N 1
ATOM 1569 C CA . ALA A 1 193 ? -15.933 -11.211 64.032 1.00 82.94 193 ALA A CA 1
ATOM 1570 C C . ALA A 1 193 ? -16.280 -12.242 62.945 1.00 82.94 193 ALA A C 1
ATOM 1572 O O . ALA A 1 193 ? -15.621 -12.283 61.912 1.00 82.94 193 ALA A O 1
ATOM 1573 N N . PHE A 1 194 ? -17.331 -13.040 63.156 1.00 85.12 194 PHE A N 1
ATOM 1574 C CA . PHE A 1 194 ? -17.831 -13.990 62.167 1.00 85.12 194 PHE A CA 1
ATOM 1575 C C . PHE A 1 194 ? -18.419 -13.279 60.951 1.00 85.12 194 PHE A C 1
ATOM 1577 O O . PHE A 1 194 ? -18.029 -13.606 59.843 1.00 85.12 194 PHE A O 1
ATOM 1584 N N . VAL A 1 195 ? -19.277 -12.272 61.151 1.00 87.81 195 VAL A N 1
ATOM 1585 C CA . VAL A 1 195 ? -19.847 -11.473 60.052 1.00 87.81 195 VAL A CA 1
ATOM 1586 C C . VAL A 1 195 ? -18.742 -10.769 59.266 1.00 87.81 195 VAL A C 1
ATOM 1588 O O . VAL A 1 195 ? -18.732 -10.843 58.047 1.00 87.81 195 VAL A O 1
ATOM 1591 N N . GLN A 1 196 ? -17.750 -10.173 59.936 1.00 90.50 196 GLN A N 1
ATOM 1592 C CA . GLN A 1 196 ? -16.597 -9.584 59.242 1.00 90.50 196 GLN A CA 1
ATOM 1593 C C . GLN A 1 196 ? -15.775 -10.626 58.471 1.00 90.50 196 GLN A C 1
ATOM 1595 O O . GLN A 1 196 ? -15.317 -10.357 57.363 1.00 90.50 196 GLN A O 1
ATOM 1600 N N . GLY A 1 197 ? -15.579 -11.819 59.039 1.00 90.12 197 GLY A N 1
ATOM 1601 C CA . GLY A 1 197 ? -14.908 -12.923 58.353 1.00 90.12 197 GLY A CA 1
ATOM 1602 C C . GLY A 1 197 ? -15.710 -13.455 57.162 1.00 90.12 197 GLY A C 1
ATOM 1603 O O . GLY A 1 197 ? -15.128 -13.784 56.133 1.00 90.12 197 GLY A O 1
ATOM 1604 N N . GLU A 1 198 ? -17.036 -13.505 57.280 1.00 91.94 198 GLU A N 1
ATOM 1605 C CA . GLU A 1 198 ? -17.960 -13.899 56.219 1.00 91.94 198 GLU A CA 1
ATOM 1606 C C . GLU A 1 198 ? -17.968 -12.870 55.087 1.00 91.94 198 GLU A C 1
ATOM 1608 O O . GLU A 1 198 ? -17.796 -13.255 53.937 1.00 91.94 198 GLU A O 1
ATOM 1613 N N . GLU A 1 199 ? -18.060 -11.575 55.400 1.00 91.25 199 GLU A N 1
ATOM 1614 C CA . GLU A 1 199 ? -17.952 -10.479 54.428 1.00 91.25 199 GLU A CA 1
ATOM 1615 C C . GLU A 1 199 ? -16.605 -10.517 53.691 1.00 91.25 199 GLU A C 1
ATOM 1617 O O . GLU A 1 199 ? -16.559 -10.395 52.465 1.00 91.25 199 GLU A O 1
ATOM 1622 N N . MET A 1 200 ? -15.503 -10.755 54.413 1.00 92.50 200 MET A N 1
ATOM 1623 C CA . MET A 1 200 ? -14.179 -10.890 53.801 1.00 92.50 200 MET A CA 1
ATOM 1624 C C . MET A 1 200 ? -14.091 -12.131 52.903 1.00 92.50 200 MET A C 1
ATOM 1626 O O . MET A 1 200 ? -13.549 -12.054 51.802 1.00 92.50 200 MET A O 1
ATOM 1630 N N . ASN A 1 201 ? -14.648 -13.264 53.336 1.00 92.38 201 ASN A N 1
ATOM 1631 C CA . ASN A 1 201 ? -14.695 -14.483 52.531 1.00 92.38 201 ASN A CA 1
ATOM 1632 C C . ASN A 1 201 ? -15.579 -14.324 51.288 1.00 92.38 201 ASN A C 1
ATOM 1634 O O . ASN A 1 201 ? -15.202 -14.815 50.226 1.00 92.38 201 ASN A O 1
ATOM 1638 N N . LEU A 1 202 ? -16.710 -13.621 51.392 1.00 94.62 202 LEU A N 1
ATOM 1639 C CA . LEU A 1 202 ? -17.565 -13.288 50.252 1.00 94.62 202 LEU A CA 1
ATOM 1640 C C . LEU A 1 202 ? -16.812 -12.421 49.245 1.00 94.62 202 LEU A C 1
ATOM 1642 O O . LEU A 1 202 ? -16.782 -12.756 48.065 1.00 94.62 202 LEU A O 1
ATOM 1646 N N . SER A 1 203 ? -16.124 -11.377 49.711 1.00 95.12 203 SER A N 1
ATOM 1647 C CA . SER A 1 203 ? -15.312 -10.519 48.842 1.00 95.12 203 SER A CA 1
ATOM 1648 C C . SER A 1 203 ? -14.172 -11.291 48.164 1.00 95.12 203 SER A C 1
ATOM 1650 O O . SER A 1 203 ? -13.915 -11.113 46.973 1.00 95.12 203 SER A O 1
ATOM 1652 N N . LEU A 1 204 ? -13.510 -12.201 48.887 1.00 94.06 204 LEU A N 1
ATOM 1653 C CA . LEU A 1 204 ? -12.494 -13.081 48.306 1.00 94.06 204 LEU A CA 1
ATOM 1654 C C . LEU A 1 204 ? -13.093 -14.033 47.266 1.00 94.06 204 LEU A C 1
ATOM 1656 O O . LEU A 1 204 ? -12.481 -14.251 46.222 1.00 94.06 204 LEU A O 1
ATOM 1660 N N . PHE A 1 205 ? -14.283 -14.578 47.515 1.00 94.88 205 PHE A N 1
ATOM 1661 C CA . PHE A 1 205 ? -14.975 -15.453 46.571 1.00 94.88 205 PHE A CA 1
ATOM 1662 C C . PHE A 1 205 ? -15.387 -14.706 45.296 1.00 94.88 205 PHE A C 1
ATOM 1664 O O . PHE A 1 205 ? -15.162 -15.200 44.191 1.00 94.88 205 PHE A O 1
ATOM 1671 N N . GLU A 1 206 ? -15.910 -13.487 45.433 1.00 95.44 206 GLU A N 1
ATOM 1672 C CA . GLU A 1 206 ? -16.179 -12.589 44.306 1.00 95.44 206 GLU A CA 1
ATOM 1673 C C . GLU A 1 206 ? -14.901 -12.321 43.508 1.00 95.44 206 GLU A C 1
ATOM 1675 O O . GLU A 1 206 ? -14.893 -12.489 42.289 1.00 95.44 206 GLU A O 1
ATOM 1680 N N . LYS A 1 207 ? -13.787 -12.019 44.189 1.00 96.44 207 LYS A N 1
ATOM 1681 C CA . LYS A 1 207 ? -12.494 -11.793 43.535 1.00 96.44 207 LYS A CA 1
ATOM 1682 C C . LYS A 1 207 ? -11.988 -13.026 42.787 1.00 96.44 207 LYS A C 1
ATOM 1684 O O . LYS A 1 207 ? -11.470 -12.899 41.680 1.00 96.44 207 LYS A O 1
ATOM 1689 N N . VAL A 1 208 ? -12.122 -14.216 43.368 1.00 96.88 208 VAL A N 1
ATOM 1690 C CA . VAL A 1 208 ? -11.743 -15.479 42.715 1.00 96.88 208 VAL A CA 1
ATOM 1691 C C . VAL A 1 208 ? -12.607 -15.739 41.480 1.00 96.88 208 VAL A C 1
ATOM 1693 O O . VAL A 1 208 ? -12.076 -16.157 40.450 1.00 96.88 208 VAL A O 1
ATOM 1696 N N . ASN A 1 209 ? -13.904 -15.437 41.538 1.00 95.06 209 ASN A N 1
ATOM 1697 C CA . ASN A 1 209 ? -14.787 -15.546 40.378 1.00 95.06 209 ASN A CA 1
ATOM 1698 C C . ASN A 1 209 ? -14.432 -14.532 39.286 1.00 95.06 209 ASN A C 1
ATOM 1700 O O . ASN A 1 209 ? -14.359 -14.910 38.120 1.00 95.06 209 ASN A O 1
ATOM 1704 N N . GLU A 1 210 ? -14.145 -13.277 39.644 1.00 95.25 210 GLU A N 1
ATOM 1705 C CA . GLU A 1 210 ? -13.655 -12.270 38.694 1.00 95.25 210 GLU A CA 1
ATOM 1706 C C . GLU A 1 210 ? -12.371 -12.732 37.998 1.00 95.25 210 GLU A C 1
ATOM 1708 O O . GLU A 1 210 ? -12.285 -12.682 36.773 1.00 95.25 210 GLU A O 1
ATOM 1713 N N . MET A 1 211 ? -11.394 -13.231 38.763 1.00 94.94 211 MET A N 1
ATOM 1714 C CA . MET A 1 211 ? -10.145 -13.754 38.201 1.00 94.94 211 MET A CA 1
ATOM 1715 C C . MET A 1 211 ? -10.391 -14.968 37.303 1.00 94.94 211 MET A C 1
ATOM 1717 O O . MET A 1 211 ? -9.745 -15.103 36.269 1.00 94.94 211 MET A O 1
ATOM 1721 N N . SER A 1 212 ? -11.334 -15.840 37.660 1.00 96.06 212 SER A N 1
ATOM 1722 C CA . SER A 1 212 ? -11.687 -17.003 36.838 1.00 96.06 212 SER A CA 1
ATOM 1723 C C . SER A 1 212 ? -12.294 -16.576 35.498 1.00 96.06 212 SER A C 1
ATOM 1725 O O . SER A 1 212 ? -11.893 -17.090 34.455 1.00 96.06 212 SER A O 1
ATOM 1727 N N . LEU A 1 213 ? -13.179 -15.573 35.503 1.00 96.25 213 LEU A N 1
ATOM 1728 C CA . LEU A 1 213 ? -13.734 -14.978 34.283 1.00 96.25 213 LEU A CA 1
ATOM 1729 C C . LEU A 1 213 ? -12.654 -14.294 33.433 1.00 96.25 213 LEU A C 1
ATOM 1731 O O . LEU A 1 213 ? -12.661 -14.402 32.206 1.00 96.25 213 LEU A O 1
ATOM 1735 N N . GLU A 1 214 ? -11.707 -13.604 34.069 1.00 96.44 214 GLU A N 1
ATOM 1736 C CA . GLU A 1 214 ? -10.581 -12.977 33.375 1.00 96.44 214 GLU A CA 1
ATOM 1737 C C . GLU A 1 214 ? -9.659 -14.021 32.729 1.00 96.44 214 GLU A C 1
ATOM 1739 O O . GLU A 1 214 ? -9.274 -13.864 31.570 1.00 96.44 214 GLU A O 1
ATOM 1744 N N . ILE A 1 215 ? -9.371 -15.127 33.422 1.00 95.00 215 ILE A N 1
ATOM 1745 C CA . ILE A 1 215 ? -8.602 -16.256 32.879 1.00 95.00 215 ILE A CA 1
ATOM 1746 C C . ILE A 1 215 ? -9.315 -16.873 31.671 1.00 95.00 215 ILE A C 1
ATOM 1748 O O . ILE A 1 215 ? -8.670 -17.143 30.658 1.00 95.00 215 ILE A O 1
ATOM 1752 N N . GLU A 1 216 ? -10.632 -17.083 31.738 1.00 96.06 216 GLU A N 1
ATOM 1753 C CA . GLU A 1 216 ? -11.405 -17.603 30.602 1.00 96.06 216 GLU A CA 1
ATOM 1754 C C . GLU A 1 216 ? -11.349 -16.665 29.395 1.00 96.06 216 GLU A C 1
ATOM 1756 O O . GLU A 1 216 ? -11.117 -17.118 28.270 1.00 96.06 216 GLU A O 1
ATOM 1761 N N . LYS A 1 217 ? -11.486 -15.356 29.630 1.00 94.88 217 LYS A N 1
ATOM 1762 C CA . LYS A 1 217 ? -11.383 -14.342 28.580 1.00 94.88 217 LYS A CA 1
ATOM 1763 C C . LYS A 1 217 ? -9.992 -14.329 27.943 1.00 94.88 217 LYS A C 1
ATOM 1765 O O . LYS A 1 217 ? -9.886 -14.371 26.720 1.00 94.88 217 LYS A O 1
ATOM 1770 N N . LEU A 1 218 ? -8.932 -14.333 28.753 1.00 94.38 218 LEU A N 1
ATOM 1771 C CA . LEU A 1 218 ? -7.552 -14.389 28.265 1.00 94.38 218 LEU A CA 1
ATOM 1772 C C . LEU A 1 218 ? -7.276 -15.686 27.496 1.00 94.38 218 LEU A C 1
ATOM 1774 O O . LEU A 1 218 ? -6.603 -15.661 26.468 1.00 94.38 218 LEU A O 1
ATOM 1778 N N . HIS A 1 219 ? -7.818 -16.823 27.937 1.00 94.88 219 HIS A N 1
ATOM 1779 C CA . HIS A 1 219 ? -7.708 -18.079 27.194 1.00 94.88 219 HIS A CA 1
ATOM 1780 C C . HIS A 1 219 ? -8.401 -18.025 25.830 1.00 94.88 219 HIS A C 1
ATOM 1782 O O . HIS A 1 219 ? -7.870 -18.585 24.868 1.00 94.88 219 HIS A O 1
ATOM 1788 N N . GLU A 1 220 ? -9.554 -17.366 25.727 1.00 94.38 220 GLU A N 1
ATOM 1789 C CA . GLU A 1 220 ? -10.236 -17.175 24.446 1.00 94.38 220 GLU A CA 1
ATOM 1790 C C . GLU A 1 220 ? -9.451 -16.239 23.520 1.00 94.38 220 GLU A C 1
ATOM 1792 O O . GLU A 1 220 ? -9.250 -16.563 22.350 1.00 94.38 220 GLU A O 1
ATOM 1797 N N . GLU A 1 221 ? -8.904 -15.141 24.048 1.00 92.50 221 GLU A N 1
ATOM 1798 C CA . GLU A 1 221 ? -8.031 -14.237 23.289 1.00 92.50 221 GLU A CA 1
ATOM 1799 C C . GLU A 1 221 ? -6.773 -14.961 22.779 1.00 92.50 221 GLU A C 1
ATOM 1801 O O . GLU A 1 221 ? -6.433 -14.862 21.598 1.00 92.50 221 GLU A O 1
ATOM 1806 N N . VAL A 1 222 ? -6.119 -15.768 23.623 1.00 93.50 222 VAL A N 1
ATOM 1807 C CA . VAL A 1 222 ? -4.958 -16.582 23.225 1.00 93.50 222 VAL A CA 1
ATOM 1808 C C . VAL A 1 222 ? -5.338 -17.618 22.166 1.00 93.50 222 VAL A C 1
ATOM 1810 O O . VAL A 1 222 ? -4.562 -17.850 21.234 1.00 93.50 222 VAL A O 1
ATOM 1813 N N . ARG A 1 223 ? -6.515 -18.251 22.268 1.00 94.38 223 ARG A N 1
ATOM 1814 C CA . ARG A 1 223 ? -7.014 -19.161 21.224 1.00 94.38 223 ARG A CA 1
ATOM 1815 C C . ARG A 1 223 ? -7.221 -18.430 19.902 1.00 94.38 223 ARG A C 1
ATOM 1817 O O . ARG A 1 223 ? -6.732 -18.919 18.883 1.00 94.38 223 ARG A O 1
ATOM 1824 N N . GLY A 1 224 ? -7.869 -17.266 19.922 1.00 90.75 224 GLY A N 1
ATOM 1825 C CA . GLY A 1 224 ? -8.075 -16.433 18.736 1.00 90.75 224 GLY A CA 1
ATOM 1826 C C . GLY A 1 224 ? -6.752 -16.050 18.070 1.00 90.75 224 GLY A C 1
ATOM 1827 O O . GLY A 1 224 ? -6.549 -16.317 16.887 1.00 90.75 224 GLY A O 1
ATOM 1828 N N . GLN A 1 225 ? -5.791 -15.551 18.850 1.00 90.50 225 GLN A N 1
ATOM 1829 C CA . GLN A 1 225 ? -4.458 -15.192 18.349 1.00 90.50 225 GLN A CA 1
ATOM 1830 C C . GLN A 1 225 ? -3.705 -16.386 17.749 1.00 90.50 225 GLN A C 1
ATOM 1832 O O . GLN A 1 225 ? -3.025 -16.251 16.730 1.00 90.50 225 GLN A O 1
ATOM 1837 N N . ARG A 1 226 ? -3.822 -17.579 18.348 1.00 91.00 226 ARG A N 1
ATOM 1838 C CA . ARG A 1 226 ? -3.210 -18.800 17.801 1.00 91.00 226 ARG A CA 1
ATOM 1839 C C . ARG A 1 226 ? -3.827 -19.201 16.463 1.00 91.00 226 ARG A C 1
ATOM 1841 O O . ARG A 1 226 ? -3.080 -19.573 15.561 1.00 91.00 226 ARG A O 1
ATOM 1848 N N . GLN A 1 227 ? -5.148 -19.098 16.320 1.00 93.12 227 GLN A N 1
ATOM 1849 C CA . GLN A 1 227 ? -5.834 -19.379 15.055 1.00 93.12 227 GLN A CA 1
ATOM 1850 C C . GLN A 1 227 ? -5.433 -18.378 13.964 1.00 93.12 227 GLN A C 1
ATOM 1852 O O . GLN A 1 227 ? -5.125 -18.781 12.842 1.00 93.12 227 GLN A O 1
ATOM 1857 N N . GLU A 1 228 ? -5.355 -17.086 14.289 1.00 90.62 228 GLU A N 1
ATOM 1858 C CA . GLU A 1 228 ? -4.874 -16.060 13.356 1.00 90.62 228 GLU A CA 1
ATOM 1859 C C . GLU A 1 228 ? -3.429 -16.325 12.911 1.00 90.62 228 GLU A C 1
ATOM 1861 O O . GLU A 1 228 ? -3.129 -16.298 11.713 1.00 90.62 228 GLU A O 1
ATOM 1866 N N . LEU A 1 229 ? -2.539 -16.660 13.853 1.00 87.75 229 LEU A N 1
ATOM 1867 C CA . LEU A 1 229 ? -1.161 -17.045 13.545 1.00 87.75 229 LEU A CA 1
ATOM 1868 C C . LEU A 1 229 ? -1.093 -18.270 12.634 1.00 87.75 229 LEU A C 1
ATOM 1870 O O . LEU A 1 229 ? -0.251 -18.310 11.736 1.00 87.75 229 LEU A O 1
ATOM 1874 N N . GLU A 1 230 ? -1.958 -19.262 12.829 1.00 93.38 230 GLU A N 1
ATOM 1875 C CA . GLU A 1 230 ? -2.002 -20.455 11.986 1.00 93.38 230 GLU A CA 1
ATOM 1876 C C . GLU A 1 230 ? -2.421 -20.118 10.547 1.00 93.38 230 GLU A C 1
ATOM 1878 O O . GLU A 1 230 ? -1.767 -20.553 9.592 1.00 93.38 230 GLU A O 1
ATOM 1883 N N . VAL A 1 231 ? -3.445 -19.274 10.379 1.00 91.81 231 VAL A N 1
ATOM 1884 C CA . VAL A 1 231 ? -3.895 -18.794 9.062 1.00 91.81 231 VAL A CA 1
ATOM 1885 C C . VAL A 1 231 ? -2.784 -18.018 8.356 1.00 91.81 231 VAL A C 1
ATOM 1887 O O . VAL A 1 231 ? -2.457 -18.328 7.206 1.00 91.81 231 VAL A O 1
ATOM 1890 N N . ILE A 1 232 ? -2.151 -17.061 9.042 1.00 87.31 232 ILE A N 1
ATOM 1891 C CA . ILE A 1 232 ? -1.045 -16.265 8.487 1.00 87.31 232 ILE A CA 1
ATOM 1892 C C . ILE A 1 232 ? 0.143 -17.169 8.139 1.00 87.31 232 ILE A C 1
ATOM 1894 O O . ILE A 1 232 ? 0.729 -17.045 7.064 1.00 87.31 232 ILE A O 1
ATOM 1898 N N . THR A 1 233 ? 0.475 -18.133 9.000 1.00 89.44 233 THR A N 1
ATOM 1899 C CA . THR A 1 233 ? 1.563 -19.091 8.756 1.00 89.44 233 THR A CA 1
ATOM 1900 C C . THR A 1 233 ? 1.282 -19.950 7.525 1.00 89.44 233 THR A C 1
ATOM 1902 O O . THR A 1 233 ? 2.188 -20.206 6.727 1.00 89.44 233 THR A O 1
ATOM 1905 N N . ARG A 1 234 ? 0.034 -20.392 7.333 1.00 91.25 234 ARG A N 1
ATOM 1906 C CA . ARG A 1 234 ? -0.374 -21.159 6.152 1.00 91.25 234 ARG A CA 1
ATOM 1907 C C . ARG A 1 234 ? -0.259 -20.323 4.878 1.00 91.25 234 ARG A C 1
ATOM 1909 O O . ARG A 1 234 ? 0.335 -20.799 3.911 1.00 91.25 234 ARG A O 1
ATOM 1916 N N . GLN A 1 235 ? -0.747 -19.082 4.900 1.00 87.44 235 GLN A N 1
ATOM 1917 C CA . GLN A 1 235 ? -0.623 -18.147 3.776 1.00 87.44 235 GLN A CA 1
ATOM 1918 C C . GLN A 1 235 ? 0.845 -17.856 3.440 1.00 87.44 235 GLN A C 1
ATOM 1920 O O . GLN A 1 235 ? 1.233 -17.923 2.277 1.00 87.44 235 GLN A O 1
ATOM 1925 N N . TYR A 1 236 ? 1.686 -17.626 4.452 1.00 86.75 236 TYR A N 1
ATOM 1926 C CA . TYR A 1 236 ? 3.122 -17.410 4.271 1.00 86.75 236 TYR A CA 1
ATOM 1927 C C . TYR A 1 236 ? 3.814 -18.621 3.629 1.00 86.75 236 TYR A C 1
ATOM 1929 O O . TYR A 1 236 ? 4.594 -18.465 2.691 1.00 86.75 236 TYR A O 1
ATOM 1937 N N . LYS A 1 237 ? 3.509 -19.845 4.087 1.00 89.50 237 LYS A N 1
ATOM 1938 C CA . LYS A 1 237 ? 4.052 -21.079 3.492 1.00 89.50 237 LYS A CA 1
ATOM 1939 C C . LYS A 1 23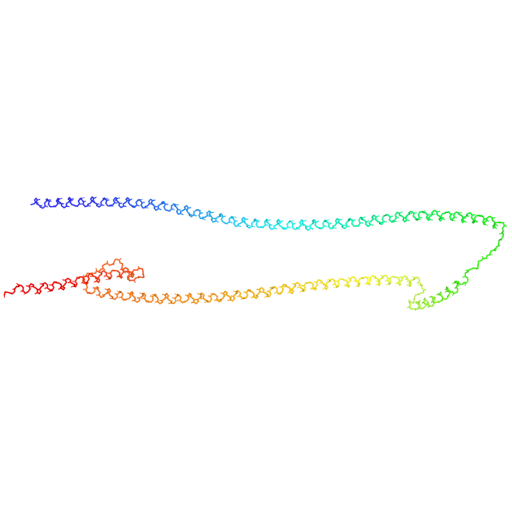7 ? 3.616 -21.254 2.038 1.00 89.50 237 LYS A C 1
ATOM 1941 O O . LYS A 1 237 ? 4.430 -21.661 1.211 1.00 89.50 237 LYS A O 1
ATOM 1946 N N . GLU A 1 238 ? 2.357 -20.962 1.720 1.00 90.44 238 GLU A N 1
ATOM 1947 C CA . GLU A 1 238 ? 1.847 -21.056 0.351 1.00 90.44 238 GLU A CA 1
ATOM 1948 C C . GLU A 1 238 ? 2.502 -20.020 -0.570 1.00 90.44 238 GLU A C 1
ATOM 1950 O O . GLU A 1 238 ? 2.970 -20.375 -1.653 1.00 90.44 238 GLU A O 1
ATOM 1955 N N . GLN A 1 239 ? 2.615 -18.770 -0.114 1.00 88.62 239 GLN A N 1
ATOM 1956 C CA . GLN A 1 239 ? 3.287 -17.710 -0.860 1.00 88.62 239 GLN A CA 1
ATOM 1957 C C . GLN A 1 239 ? 4.758 -18.058 -1.100 1.00 88.62 239 GLN A C 1
ATOM 1959 O O . GLN A 1 239 ? 5.215 -18.023 -2.235 1.00 88.62 239 GLN A O 1
ATOM 1964 N N . LYS A 1 240 ? 5.471 -18.526 -0.070 1.00 88.75 240 LYS A N 1
ATOM 1965 C CA . LYS A 1 240 ? 6.870 -18.953 -0.199 1.00 88.75 240 LYS A CA 1
ATOM 1966 C C . LYS A 1 240 ? 7.048 -20.093 -1.209 1.00 88.75 240 LYS A C 1
ATOM 1968 O O . LYS A 1 240 ? 8.056 -20.125 -1.907 1.00 88.75 240 LYS A O 1
ATOM 1973 N N . ARG A 1 241 ? 6.090 -21.025 -1.312 1.00 91.06 241 ARG A N 1
ATOM 1974 C CA . ARG A 1 241 ? 6.115 -22.079 -2.346 1.00 91.06 241 ARG A CA 1
ATOM 1975 C C . ARG A 1 241 ? 5.925 -21.509 -3.750 1.00 91.06 241 ARG A C 1
ATOM 1977 O O . ARG A 1 241 ? 6.628 -21.944 -4.656 1.00 91.06 241 ARG A O 1
ATOM 1984 N N . LYS A 1 242 ? 5.003 -20.556 -3.925 1.00 90.12 242 LYS A N 1
ATOM 1985 C CA . LYS A 1 242 ? 4.790 -19.858 -5.205 1.00 90.12 242 LYS A CA 1
ATOM 1986 C C . LYS A 1 242 ? 6.036 -19.069 -5.609 1.00 90.12 242 LYS A C 1
ATOM 1988 O O . LYS A 1 242 ? 6.498 -19.216 -6.733 1.00 90.12 242 LYS A O 1
ATOM 1993 N N . ASP A 1 243 ? 6.625 -18.327 -4.677 1.00 86.94 243 ASP A N 1
ATOM 1994 C CA . ASP A 1 243 ? 7.840 -17.545 -4.917 1.00 86.94 243 ASP A CA 1
ATOM 1995 C C . ASP A 1 243 ? 9.032 -18.448 -5.279 1.00 86.94 243 ASP A C 1
ATOM 1997 O O . ASP A 1 243 ? 9.795 -18.126 -6.187 1.00 86.94 243 ASP A O 1
ATOM 2001 N N . LEU A 1 244 ? 9.179 -19.607 -4.618 1.00 92.06 244 LEU A N 1
ATOM 2002 C CA . LEU A 1 244 ? 10.218 -20.589 -4.951 1.00 92.06 244 LEU A CA 1
ATOM 2003 C C . LEU A 1 244 ? 10.026 -21.167 -6.362 1.00 92.06 244 LEU A C 1
ATOM 2005 O O . LEU A 1 244 ? 11.003 -21.311 -7.089 1.00 92.06 244 LEU A O 1
ATOM 2009 N N . ALA A 1 245 ? 8.785 -21.479 -6.750 1.00 91.44 245 ALA A N 1
ATOM 2010 C CA . ALA A 1 245 ? 8.477 -21.969 -8.092 1.00 91.44 245 ALA A CA 1
ATOM 2011 C C . ALA A 1 245 ? 8.813 -20.916 -9.159 1.00 91.44 245 ALA A C 1
ATOM 2013 O O . ALA A 1 245 ? 9.534 -21.216 -10.101 1.00 91.44 245 ALA A O 1
ATOM 2014 N N . VAL A 1 246 ? 8.400 -19.661 -8.946 1.00 91.31 246 VAL A N 1
ATOM 2015 C CA . VAL A 1 246 ? 8.729 -18.547 -9.850 1.00 91.31 246 VAL A CA 1
ATOM 2016 C C . VAL A 1 246 ? 10.241 -18.327 -9.934 1.00 91.31 246 VAL A C 1
ATOM 2018 O O . VAL A 1 246 ? 10.765 -18.111 -11.022 1.00 91.31 246 VAL A O 1
ATOM 2021 N N . LYS A 1 247 ? 10.964 -18.408 -8.809 1.00 90.50 247 LYS A N 1
ATOM 2022 C CA . LYS A 1 247 ? 12.429 -18.301 -8.801 1.00 90.50 247 LYS A CA 1
ATOM 2023 C C . LYS A 1 247 ? 13.070 -19.403 -9.641 1.00 90.50 247 LYS A C 1
ATOM 2025 O O . LYS A 1 247 ? 13.947 -19.101 -10.441 1.00 90.50 247 LYS A O 1
ATOM 2030 N N . HIS A 1 248 ? 12.603 -20.642 -9.496 1.00 94.31 248 HIS A N 1
ATOM 2031 C CA . HIS A 1 248 ? 13.105 -21.760 -10.286 1.00 94.31 248 HIS A CA 1
ATOM 2032 C C . HIS A 1 248 ? 12.788 -21.599 -11.782 1.00 94.31 248 HIS A C 1
ATOM 2034 O O . HIS A 1 248 ? 13.653 -21.845 -12.617 1.00 94.31 248 HIS A O 1
ATOM 2040 N N . ASP A 1 249 ? 11.592 -21.119 -12.133 1.00 92.12 249 ASP A N 1
ATOM 2041 C CA . ASP A 1 249 ? 11.217 -20.847 -13.525 1.00 92.12 249 ASP A CA 1
ATOM 2042 C C . ASP A 1 249 ? 12.086 -19.742 -14.147 1.00 92.12 249 ASP A C 1
ATOM 2044 O O . ASP A 1 249 ? 12.530 -19.868 -15.290 1.00 92.12 249 ASP A O 1
ATOM 2048 N N . ILE A 1 250 ? 12.377 -18.679 -13.387 1.00 90.12 250 ILE A N 1
ATOM 2049 C CA . ILE A 1 250 ? 13.282 -17.602 -13.812 1.00 90.12 250 ILE A CA 1
ATOM 2050 C C . ILE A 1 250 ? 14.710 -18.127 -13.981 1.00 90.12 250 ILE A C 1
ATOM 2052 O O . ILE A 1 250 ? 15.347 -17.803 -14.982 1.00 90.12 250 ILE A O 1
ATOM 2056 N N . GLU A 1 251 ? 15.215 -18.935 -13.047 1.00 93.00 251 GLU A N 1
ATOM 2057 C CA . GLU A 1 251 ? 16.541 -19.563 -13.149 1.00 93.00 251 GLU A CA 1
ATOM 2058 C C . GLU A 1 251 ? 16.629 -20.437 -14.406 1.00 93.00 251 GLU A C 1
ATOM 2060 O O . GLU A 1 251 ? 17.509 -20.223 -15.235 1.00 93.00 251 GLU A O 1
ATOM 2065 N N . ASN A 1 252 ? 15.638 -21.304 -14.633 1.00 94.12 252 ASN A N 1
ATOM 2066 C CA . ASN A 1 252 ? 15.572 -22.152 -15.824 1.00 94.12 252 ASN A CA 1
ATOM 2067 C C . ASN A 1 252 ? 15.529 -21.335 -17.127 1.00 94.12 252 ASN A C 1
ATOM 2069 O O . ASN A 1 252 ? 16.151 -21.717 -18.118 1.00 94.12 252 ASN A O 1
ATOM 2073 N N . MET A 1 253 ? 14.784 -20.224 -17.163 1.00 92.12 253 MET A N 1
ATOM 2074 C CA . MET A 1 253 ? 14.725 -19.365 -18.351 1.00 92.12 253 MET A CA 1
ATOM 2075 C C . MET A 1 253 ? 16.039 -18.611 -18.573 1.00 92.12 253 MET A C 1
ATOM 2077 O O . MET A 1 253 ? 16.476 -18.448 -19.710 1.00 92.12 253 MET A O 1
ATOM 2081 N N . THR A 1 254 ? 16.683 -18.180 -17.490 1.00 89.81 254 THR A N 1
ATOM 2082 C CA . THR A 1 254 ? 17.978 -17.494 -17.542 1.00 89.81 254 THR A CA 1
ATOM 2083 C C . THR A 1 254 ? 19.065 -18.439 -18.042 1.00 89.81 254 THR A C 1
ATOM 2085 O O . THR A 1 254 ? 19.852 -18.047 -18.897 1.00 89.81 254 THR A O 1
ATOM 2088 N N . ASP A 1 255 ? 19.069 -19.693 -17.586 1.00 93.69 255 ASP A N 1
ATOM 2089 C CA . ASP A 1 255 ? 20.009 -20.711 -18.058 1.00 93.69 255 ASP A CA 1
ATOM 2090 C C . ASP A 1 255 ? 19.796 -21.031 -19.542 1.00 93.69 255 ASP A C 1
ATOM 2092 O O . ASP A 1 255 ? 20.766 -21.082 -20.295 1.00 93.69 255 ASP A O 1
ATOM 2096 N N . LYS A 1 256 ? 18.541 -21.146 -20.003 1.00 94.62 256 LYS A N 1
ATOM 2097 C CA . LYS A 1 256 ? 18.236 -21.317 -21.437 1.00 94.62 256 LYS A CA 1
ATOM 2098 C C . LYS A 1 256 ? 18.753 -20.151 -22.275 1.00 94.62 256 LYS A C 1
ATOM 2100 O O . LYS A 1 256 ? 19.501 -20.371 -23.224 1.00 94.62 256 LYS A O 1
ATOM 2105 N N . LEU A 1 257 ? 18.424 -18.918 -21.889 1.00 90.69 257 LEU A N 1
ATOM 2106 C CA . LEU A 1 257 ? 18.898 -17.721 -22.589 1.00 90.69 257 LEU A CA 1
ATOM 2107 C C . LEU A 1 257 ? 20.424 -17.617 -22.569 1.00 90.69 257 LEU A C 1
ATOM 2109 O O . LEU A 1 257 ? 21.019 -17.199 -23.556 1.00 90.69 257 LEU A O 1
ATOM 2113 N N . ARG A 1 258 ? 21.072 -18.030 -21.475 1.00 93.44 258 ARG A N 1
ATOM 2114 C CA . ARG A 1 258 ? 22.531 -18.086 -21.385 1.00 93.44 258 ARG A CA 1
ATOM 2115 C C . ARG A 1 258 ? 23.116 -19.107 -22.357 1.00 93.44 258 ARG A C 1
ATOM 2117 O O . ARG A 1 258 ? 24.101 -18.794 -23.016 1.00 93.44 258 ARG A O 1
ATOM 2124 N N . THR A 1 259 ? 22.523 -20.298 -22.468 1.00 93.94 259 THR A N 1
ATOM 2125 C CA . THR A 1 259 ? 22.974 -21.302 -23.445 1.00 93.94 259 THR A CA 1
ATOM 2126 C C . THR A 1 259 ? 22.762 -20.842 -24.885 1.00 93.94 259 THR A C 1
ATOM 2128 O O . THR A 1 259 ? 23.645 -21.045 -25.710 1.00 93.94 259 THR A O 1
ATOM 2131 N N . GLU A 1 260 ? 21.646 -20.171 -25.184 1.00 94.06 260 GLU A N 1
ATOM 2132 C CA . GLU A 1 260 ? 21.386 -19.594 -26.509 1.00 94.06 260 GLU A CA 1
ATOM 2133 C C . GLU A 1 260 ? 22.367 -18.459 -26.833 1.00 94.06 260 GLU A C 1
ATOM 2135 O O . GLU A 1 260 ? 22.903 -18.407 -27.937 1.00 94.06 260 GLU A O 1
ATOM 2140 N N . ALA A 1 261 ? 22.655 -17.579 -25.869 1.00 90.31 261 ALA A N 1
ATOM 2141 C CA . ALA A 1 261 ? 23.640 -16.513 -26.033 1.00 90.31 261 ALA A CA 1
ATOM 2142 C C . ALA A 1 261 ? 25.049 -17.071 -26.281 1.00 90.31 261 ALA A C 1
ATOM 2144 O O . ALA A 1 261 ? 25.714 -16.605 -27.200 1.00 90.31 261 ALA A O 1
ATOM 2145 N N . GLN A 1 262 ? 25.463 -18.103 -25.534 1.00 93.69 262 GLN A N 1
ATOM 2146 C CA . GLN A 1 262 ? 26.753 -18.765 -25.748 1.00 93.69 262 GLN A CA 1
ATOM 2147 C C . GLN A 1 262 ? 26.837 -19.385 -27.147 1.00 93.69 262 GLN A C 1
ATOM 2149 O O . GLN A 1 262 ? 27.829 -19.202 -27.835 1.00 93.69 262 GLN A O 1
ATOM 2154 N N . GLN A 1 263 ? 25.780 -20.062 -27.607 1.00 94.19 263 GLN A N 1
ATOM 2155 C CA . GLN A 1 263 ? 25.750 -20.632 -28.959 1.00 94.19 263 GLN A CA 1
ATOM 2156 C C . GLN A 1 263 ? 25.848 -19.560 -30.053 1.00 94.19 263 GLN A C 1
ATOM 2158 O O . GLN A 1 263 ? 26.464 -19.800 -31.089 1.00 94.19 263 GLN A O 1
ATOM 2163 N N . LEU A 1 264 ? 25.231 -18.392 -29.848 1.00 92.38 264 LEU A N 1
ATOM 2164 C CA . LEU A 1 264 ? 25.332 -17.268 -30.780 1.00 92.38 264 LEU A CA 1
ATOM 2165 C C . LEU A 1 264 ? 26.724 -16.629 -30.771 1.00 92.38 264 LEU A C 1
ATOM 2167 O O . LEU A 1 264 ? 27.190 -16.221 -31.831 1.00 92.38 264 LEU A O 1
ATOM 2171 N N . GLU A 1 265 ? 27.373 -16.552 -29.610 1.00 93.50 265 GLU A N 1
ATOM 2172 C CA . GLU A 1 265 ? 28.750 -16.068 -29.468 1.00 93.50 265 GLU A CA 1
ATOM 2173 C C . GLU A 1 265 ? 29.734 -17.026 -30.150 1.00 93.50 265 GLU A C 1
ATOM 2175 O O . GLU A 1 265 ? 30.450 -16.604 -31.053 1.00 93.50 265 GLU A O 1
ATOM 2180 N N . ASP A 1 266 ? 29.651 -18.330 -29.861 1.00 93.81 266 ASP A N 1
ATOM 2181 C CA . ASP A 1 266 ? 30.474 -19.361 -30.507 1.00 93.81 266 ASP A CA 1
ATOM 2182 C C . ASP A 1 266 ? 30.283 -19.357 -32.042 1.00 93.81 266 ASP A C 1
ATOM 2184 O O . ASP A 1 266 ? 31.233 -19.518 -32.812 1.00 93.81 266 ASP A O 1
ATOM 2188 N N . ALA A 1 267 ? 29.048 -19.150 -32.518 1.00 93.44 267 ALA A N 1
ATOM 2189 C CA . ALA A 1 267 ? 28.759 -19.036 -33.947 1.00 93.44 267 ALA A CA 1
ATOM 2190 C C . ALA A 1 267 ? 29.324 -17.744 -34.562 1.00 93.44 267 ALA A C 1
ATOM 2192 O O . ALA A 1 267 ? 29.768 -17.765 -35.712 1.00 93.44 267 ALA A O 1
ATOM 2193 N N . ALA A 1 268 ? 29.300 -16.627 -33.832 1.00 90.81 268 ALA A N 1
ATOM 2194 C CA . ALA A 1 268 ? 29.885 -15.368 -34.279 1.00 90.81 268 ALA A CA 1
ATOM 2195 C C . ALA A 1 268 ? 31.415 -15.463 -34.361 1.00 90.81 268 ALA A C 1
ATOM 2197 O O . ALA A 1 268 ? 31.980 -15.032 -35.366 1.00 90.81 268 ALA A O 1
ATOM 2198 N N . ASP A 1 269 ? 32.057 -16.096 -33.378 1.00 92.25 26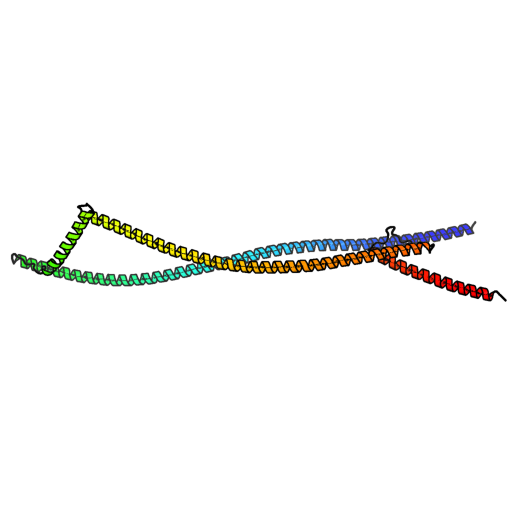9 ASP A N 1
ATOM 2199 C CA . ASP A 1 269 ? 33.500 -16.351 -33.367 1.00 92.25 269 ASP A CA 1
ATOM 2200 C C . ASP A 1 269 ? 33.913 -17.238 -34.547 1.00 92.25 269 ASP A C 1
ATOM 2202 O O . ASP A 1 269 ? 34.815 -16.879 -35.304 1.00 92.25 269 ASP A O 1
ATOM 2206 N N . ALA A 1 270 ? 33.181 -18.328 -34.809 1.00 92.50 270 ALA A N 1
ATOM 2207 C CA . ALA A 1 270 ? 33.426 -19.174 -35.980 1.00 92.50 270 ALA A CA 1
ATOM 2208 C C . ALA A 1 270 ? 33.303 -18.394 -37.304 1.00 92.50 270 ALA A C 1
ATOM 2210 O O . ALA A 1 270 ? 34.085 -18.596 -38.236 1.00 92.50 270 ALA A O 1
ATOM 2211 N N . LYS A 1 271 ? 32.337 -17.469 -37.408 1.00 89.81 271 LYS A N 1
ATOM 2212 C CA . LYS A 1 271 ? 32.207 -16.595 -38.586 1.00 89.81 271 LYS A CA 1
ATOM 2213 C C . LYS A 1 271 ? 33.299 -15.533 -38.675 1.00 89.81 271 LYS A C 1
ATOM 2215 O O . LYS A 1 271 ? 33.691 -15.188 -39.790 1.00 89.81 271 LYS A O 1
ATOM 2220 N N . ALA A 1 272 ? 33.811 -15.043 -37.551 1.00 88.12 272 ALA A N 1
ATOM 2221 C CA . ALA A 1 272 ? 34.960 -14.148 -37.530 1.00 88.12 272 ALA A CA 1
ATOM 2222 C C . ALA A 1 272 ? 36.240 -14.866 -37.998 1.00 88.12 272 ALA A C 1
ATOM 2224 O O . ALA A 1 272 ? 36.982 -14.308 -38.806 1.00 88.12 272 ALA A O 1
ATOM 2225 N N . GLU A 1 273 ? 36.458 -16.120 -37.583 1.00 91.00 273 GLU A N 1
ATOM 2226 C CA . GLU A 1 273 ? 37.571 -16.953 -38.068 1.00 91.00 273 GLU A CA 1
ATOM 2227 C C . GLU A 1 273 ? 37.483 -17.211 -39.582 1.00 91.00 273 GLU A C 1
ATOM 2229 O O . GLU A 1 273 ? 38.471 -17.046 -40.304 1.00 91.00 273 GLU A O 1
ATOM 2234 N N . GLU A 1 274 ? 36.292 -17.558 -40.093 1.00 89.12 274 GLU A N 1
ATOM 2235 C CA . GLU A 1 274 ? 36.056 -17.698 -41.539 1.00 89.12 274 GLU A CA 1
ATOM 2236 C C . GLU A 1 274 ? 36.388 -16.398 -42.294 1.00 89.12 274 GLU A C 1
ATOM 2238 O O . GLU A 1 274 ? 37.017 -16.436 -43.357 1.00 89.12 274 GLU A O 1
ATOM 2243 N N . LEU A 1 275 ? 35.989 -15.242 -41.752 1.00 87.25 275 LEU A N 1
ATOM 2244 C CA . LEU A 1 275 ? 36.256 -13.938 -42.356 1.00 87.25 275 LEU A CA 1
ATOM 2245 C C . LEU A 1 275 ? 37.755 -13.615 -42.384 1.00 87.25 275 LEU A C 1
ATOM 2247 O O . LEU A 1 275 ? 38.243 -13.098 -43.390 1.00 87.25 275 LEU A O 1
ATOM 2251 N N . GLU A 1 276 ? 38.496 -13.945 -41.327 1.00 87.69 276 GLU A N 1
ATOM 2252 C CA . GLU A 1 276 ? 39.943 -13.728 -41.284 1.00 87.69 276 GLU A CA 1
ATOM 2253 C C . GLU A 1 276 ? 40.671 -14.592 -42.323 1.00 87.69 276 GLU A C 1
ATOM 2255 O O . GLU A 1 276 ? 41.501 -14.082 -43.078 1.00 87.69 276 GLU A O 1
ATOM 2260 N N . CYS A 1 277 ? 40.269 -15.858 -42.482 1.00 88.44 277 CYS A N 1
ATOM 2261 C CA . CYS A 1 277 ? 40.792 -16.721 -43.544 1.00 88.44 277 CYS A CA 1
ATOM 2262 C C . CYS A 1 277 ? 40.543 -16.124 -44.942 1.00 88.44 277 CYS A C 1
ATOM 2264 O O . CYS A 1 277 ? 41.434 -16.107 -45.797 1.00 88.44 277 CYS A O 1
ATOM 2266 N N . VAL A 1 278 ? 39.352 -15.558 -45.180 1.00 86.75 278 VAL A N 1
ATOM 2267 C CA . VAL A 1 278 ? 39.040 -14.860 -46.438 1.00 86.75 278 VAL A CA 1
ATOM 2268 C C . VAL A 1 278 ? 39.964 -13.657 -46.654 1.00 86.75 278 VAL A C 1
ATOM 2270 O O . VAL A 1 278 ? 40.440 -13.460 -47.778 1.00 86.75 278 VAL A O 1
ATOM 2273 N N . LYS A 1 279 ? 40.271 -12.873 -45.611 1.00 83.44 279 LYS A N 1
ATOM 2274 C CA . LYS A 1 279 ? 41.223 -11.753 -45.711 1.00 83.44 279 LYS A CA 1
ATOM 2275 C C . LYS A 1 279 ? 42.629 -12.228 -46.058 1.00 83.44 279 LYS A C 1
ATOM 2277 O O . LYS A 1 279 ? 43.247 -11.636 -46.941 1.00 83.44 279 LYS A O 1
ATOM 2282 N N . GLU A 1 280 ? 43.125 -13.286 -45.420 1.00 85.69 280 GLU A N 1
ATOM 2283 C CA . GLU A 1 280 ? 44.447 -13.855 -45.718 1.00 85.69 280 GLU A CA 1
ATOM 2284 C C . GLU A 1 280 ? 44.540 -14.326 -47.176 1.00 85.69 280 GLU A C 1
ATOM 2286 O O . GLU A 1 280 ? 45.488 -13.989 -47.896 1.00 85.69 280 GLU A O 1
ATOM 2291 N N . VAL A 1 281 ? 43.517 -15.044 -47.656 1.00 85.12 281 VAL A N 1
ATOM 2292 C CA . VAL A 1 281 ? 43.442 -15.492 -49.053 1.00 85.12 281 VAL A CA 1
ATOM 2293 C C . VAL A 1 281 ? 43.416 -14.292 -49.999 1.00 85.12 281 VAL A C 1
ATOM 2295 O O . VAL A 1 281 ? 44.194 -14.259 -50.954 1.00 85.12 281 VAL A O 1
ATOM 2298 N N . LEU A 1 282 ? 42.598 -13.273 -49.726 1.00 82.81 282 LEU A N 1
ATOM 2299 C CA . LEU A 1 282 ? 42.561 -12.037 -50.512 1.00 82.81 282 LEU A CA 1
ATOM 2300 C C . LEU A 1 282 ? 43.931 -11.358 -50.573 1.00 82.81 282 LEU A C 1
ATOM 2302 O O . LEU A 1 282 ? 44.389 -11.025 -51.667 1.00 82.81 282 LEU A O 1
ATOM 2306 N N . GLN A 1 283 ? 44.613 -11.204 -49.434 1.00 81.69 283 GLN A N 1
ATOM 2307 C CA . GLN A 1 283 ? 45.963 -10.638 -49.383 1.00 81.69 283 GLN A CA 1
ATOM 2308 C C . GLN A 1 283 ? 46.943 -11.448 -50.242 1.00 81.69 283 GLN A C 1
ATOM 2310 O O . GLN A 1 283 ? 47.723 -10.865 -50.999 1.00 81.69 283 GLN A O 1
ATOM 2315 N N . SER A 1 284 ? 46.876 -12.783 -50.189 1.00 81.81 284 SER A N 1
ATOM 2316 C CA . SER A 1 284 ? 47.746 -13.659 -50.982 1.00 81.81 284 SER A CA 1
ATOM 2317 C C . SER A 1 284 ? 47.519 -13.513 -52.494 1.00 81.81 284 SER A C 1
ATOM 2319 O O . SER A 1 284 ? 48.484 -13.420 -53.259 1.00 81.81 284 SER A O 1
ATOM 2321 N N . ILE A 1 285 ? 46.258 -13.416 -52.937 1.00 80.62 285 ILE A N 1
ATOM 2322 C CA . ILE A 1 285 ? 45.913 -13.251 -54.355 1.00 80.62 285 ILE A CA 1
ATOM 2323 C C . ILE A 1 285 ? 46.335 -11.862 -54.835 1.00 80.62 285 ILE A C 1
ATOM 2325 O O . ILE A 1 285 ? 46.916 -11.741 -55.914 1.00 80.62 285 ILE A O 1
ATOM 2329 N N . TYR A 1 286 ? 46.113 -10.817 -54.035 1.00 74.50 286 TYR A N 1
ATOM 2330 C CA . TYR A 1 286 ? 46.584 -9.471 -54.359 1.00 74.50 286 TYR A CA 1
ATOM 2331 C C . TYR A 1 286 ? 48.110 -9.415 -54.488 1.00 74.50 286 TYR A C 1
ATOM 2333 O O . TYR A 1 286 ? 48.617 -8.893 -55.481 1.00 74.50 286 TYR A O 1
ATOM 2341 N N . ALA A 1 287 ? 48.848 -10.034 -53.562 1.00 76.06 287 ALA A N 1
ATOM 2342 C CA . ALA A 1 287 ? 50.305 -10.123 -53.636 1.00 76.06 287 ALA A CA 1
ATOM 2343 C C . ALA A 1 287 ? 50.795 -10.901 -54.873 1.00 76.06 287 ALA A C 1
ATOM 2345 O O . ALA A 1 287 ? 51.853 -10.589 -55.427 1.00 76.06 287 ALA A O 1
ATOM 2346 N N . PHE A 1 288 ? 50.046 -11.911 -55.328 1.00 75.56 288 PHE A N 1
ATOM 2347 C CA . PHE A 1 288 ? 50.333 -12.621 -56.575 1.00 75.56 288 PHE A CA 1
ATOM 2348 C C . PHE A 1 288 ? 50.068 -11.743 -57.807 1.00 75.56 288 PHE A C 1
ATOM 2350 O O . PHE A 1 288 ? 50.923 -11.641 -58.689 1.00 75.56 288 PHE A O 1
ATOM 2357 N N . LEU A 1 289 ? 48.921 -11.064 -57.860 1.00 69.00 289 LEU A N 1
ATOM 2358 C CA . LEU A 1 289 ? 48.544 -10.191 -58.976 1.00 69.00 289 LEU A CA 1
ATOM 2359 C C . LEU A 1 289 ? 49.492 -8.992 -59.133 1.00 69.00 289 LEU A C 1
ATOM 2361 O O . LEU A 1 289 ? 49.835 -8.635 -60.264 1.00 69.00 289 LEU A O 1
ATOM 2365 N N . ASP A 1 290 ? 49.980 -8.427 -58.027 1.00 68.00 290 ASP A N 1
ATOM 2366 C CA . ASP A 1 290 ? 50.979 -7.350 -58.030 1.00 68.00 290 ASP A CA 1
ATOM 2367 C C . ASP A 1 290 ? 52.336 -7.789 -58.609 1.00 68.00 290 ASP A C 1
ATOM 2369 O O . ASP A 1 290 ? 53.066 -6.967 -59.163 1.00 68.00 290 ASP A O 1
ATOM 2373 N N . LYS A 1 291 ? 52.682 -9.083 -58.540 1.00 65.75 291 LYS A N 1
ATOM 2374 C CA . LYS A 1 291 ? 53.898 -9.622 -59.179 1.00 65.75 291 LYS A CA 1
ATOM 2375 C C . LYS A 1 291 ? 53.732 -9.838 -60.683 1.00 65.75 291 LYS A C 1
ATOM 2377 O O . LYS A 1 291 ? 54.707 -9.729 -61.422 1.00 65.75 291 LYS A O 1
ATOM 2382 N N . VAL A 1 292 ? 52.521 -10.162 -61.139 1.00 61.91 292 VAL A N 1
ATOM 2383 C CA . VAL A 1 292 ? 52.231 -10.493 -62.547 1.00 61.91 292 VAL A CA 1
ATOM 2384 C C . VAL A 1 292 ? 52.000 -9.240 -63.397 1.00 61.91 292 VAL A C 1
ATOM 2386 O O . VAL A 1 292 ? 52.237 -9.262 -64.604 1.00 61.91 292 VAL A O 1
ATOM 2389 N N . SER A 1 293 ? 51.567 -8.125 -62.801 1.00 55.62 293 SER A N 1
ATOM 2390 C CA . SER A 1 293 ? 51.265 -6.901 -63.545 1.00 55.62 293 SER A CA 1
ATOM 2391 C C . SER A 1 293 ? 52.155 -5.718 -63.163 1.00 55.62 293 SER A C 1
ATOM 2393 O O . SER A 1 293 ? 52.180 -5.282 -62.021 1.00 55.62 293 SER A O 1
ATOM 2395 N N . SER A 1 294 ? 52.794 -5.091 -64.157 1.00 51.56 294 SER A N 1
ATOM 2396 C CA . SER A 1 294 ? 53.574 -3.848 -63.995 1.00 51.56 294 SER A CA 1
ATOM 2397 C C . SER A 1 294 ? 52.740 -2.593 -63.671 1.00 51.56 294 SER A C 1
ATOM 2399 O O . SER A 1 294 ? 53.267 -1.482 -63.700 1.00 51.56 294 SER A O 1
ATOM 2401 N N . GLN A 1 295 ? 51.444 -2.738 -63.383 1.00 52.03 295 GLN A N 1
ATOM 2402 C CA . GLN A 1 295 ? 50.527 -1.635 -63.115 1.00 52.03 295 GLN A CA 1
ATOM 2403 C C . GLN A 1 295 ? 49.930 -1.818 -61.716 1.00 52.03 295 GLN A C 1
ATOM 2405 O O . GLN A 1 295 ? 48.961 -2.558 -61.534 1.00 52.03 295 GLN A O 1
ATOM 2410 N N . LYS A 1 296 ? 50.554 -1.163 -60.726 1.00 53.97 296 LYS A N 1
ATOM 2411 C CA . LYS A 1 296 ? 50.088 -1.152 -59.334 1.00 53.97 296 LYS A CA 1
ATOM 2412 C C . LYS A 1 296 ? 48.703 -0.517 -59.272 1.00 53.97 296 LYS A C 1
ATOM 2414 O O . LYS A 1 296 ? 48.524 0.618 -59.722 1.00 53.97 296 LYS A O 1
ATOM 2419 N N . VAL A 1 297 ? 47.733 -1.229 -58.708 1.00 51.75 297 VAL A N 1
ATOM 2420 C CA . VAL A 1 297 ? 46.429 -0.639 -58.401 1.00 51.75 297 VAL A CA 1
ATOM 2421 C C . VAL A 1 297 ? 46.608 0.181 -57.128 1.00 51.75 297 VAL A C 1
ATOM 2423 O O . VAL A 1 297 ? 46.726 -0.355 -56.035 1.00 51.75 297 VAL A O 1
ATOM 2426 N N . SER A 1 298 ? 46.691 1.500 -57.286 1.00 45.78 298 SER A N 1
ATOM 2427 C CA . SER A 1 298 ? 46.733 2.440 -56.168 1.00 45.78 298 SER A CA 1
ATOM 2428 C C . SER A 1 298 ? 45.358 2.493 -55.504 1.00 45.78 298 SER A C 1
ATOM 2430 O O . SER A 1 298 ? 44.542 3.348 -55.851 1.00 45.78 298 SER A O 1
ATOM 2432 N N . PHE A 1 299 ? 45.103 1.608 -54.542 1.00 52.28 299 PHE A N 1
ATOM 2433 C CA . PHE A 1 299 ? 44.100 1.888 -53.521 1.00 52.28 299 PHE A CA 1
ATOM 2434 C C . PHE A 1 299 ? 44.692 2.875 -52.520 1.00 52.28 299 PHE A C 1
ATOM 2436 O O . PHE A 1 299 ? 45.755 2.660 -51.947 1.00 52.28 299 PHE A O 1
ATOM 2443 N N . THR A 1 300 ? 44.012 4.002 -52.345 1.00 47.41 300 THR A N 1
ATOM 2444 C CA . THR A 1 300 ? 44.355 5.027 -51.364 1.00 47.41 300 THR A CA 1
ATOM 2445 C C . THR A 1 300 ? 43.916 4.597 -49.968 1.00 47.41 300 THR A C 1
ATOM 2447 O O . THR A 1 300 ? 43.005 5.218 -49.445 1.00 47.41 300 THR A O 1
ATOM 2450 N N . VAL A 1 301 ? 44.515 3.565 -49.371 1.00 47.28 301 VAL A N 1
ATOM 2451 C CA . VAL A 1 301 ? 44.622 3.423 -47.905 1.00 47.28 301 VAL A CA 1
ATOM 2452 C C . VAL A 1 301 ? 45.811 2.499 -47.606 1.00 47.28 301 VAL A C 1
ATOM 2454 O O . VAL A 1 301 ? 45.749 1.303 -47.867 1.00 47.28 301 VAL A O 1
ATOM 2457 N N . ASP A 1 302 ? 46.873 3.038 -47.007 1.00 49.25 302 ASP A N 1
ATOM 2458 C CA . ASP A 1 302 ? 48.070 2.318 -46.526 1.00 49.25 302 ASP A CA 1
ATOM 2459 C C . ASP A 1 302 ? 47.798 1.379 -45.317 1.00 49.25 302 ASP A C 1
ATOM 2461 O O . ASP A 1 302 ? 48.681 1.130 -44.500 1.00 49.25 302 ASP A O 1
ATOM 2465 N N . ALA A 1 303 ? 46.578 0.861 -45.146 1.00 53.69 303 ALA A N 1
ATOM 2466 C CA . ALA A 1 303 ? 46.156 0.159 -43.929 1.00 53.69 303 ALA A CA 1
ATOM 2467 C C . ALA A 1 303 ? 45.365 -1.125 -4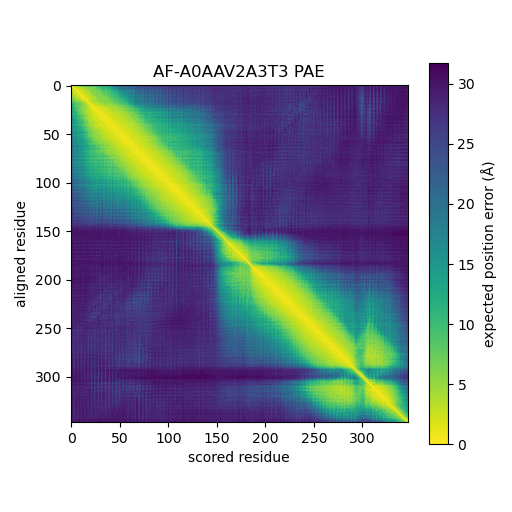4.220 1.00 53.69 303 ALA A C 1
ATOM 2469 O O . ALA A 1 303 ? 44.247 -1.281 -43.748 1.00 53.69 303 ALA A O 1
ATOM 2470 N N . GLY A 1 304 ? 45.956 -2.044 -44.989 1.00 62.50 304 GLY A N 1
ATOM 2471 C CA . GLY A 1 304 ? 45.542 -3.454 -45.044 1.00 62.50 304 GLY A CA 1
ATOM 2472 C C . GLY A 1 304 ? 44.075 -3.739 -45.409 1.00 62.50 304 GLY A C 1
ATOM 2473 O O . GLY A 1 304 ? 43.301 -2.863 -45.801 1.00 62.50 304 GLY A O 1
ATOM 2474 N N . ILE A 1 305 ? 43.700 -5.015 -45.304 1.00 72.50 305 ILE A N 1
ATOM 2475 C CA . ILE A 1 305 ? 42.312 -5.469 -45.453 1.00 72.50 305 ILE A CA 1
ATOM 2476 C C . ILE A 1 305 ? 41.683 -5.509 -44.048 1.00 72.50 305 ILE A C 1
ATOM 2478 O O . ILE A 1 305 ? 42.150 -6.253 -43.192 1.00 72.50 305 ILE A O 1
ATOM 2482 N N . THR A 1 306 ? 40.654 -4.701 -43.805 1.00 75.94 306 THR A N 1
ATOM 2483 C CA . THR A 1 306 ? 39.853 -4.603 -42.573 1.00 75.94 306 THR A CA 1
ATOM 2484 C C . THR A 1 306 ? 38.403 -5.006 -42.852 1.00 75.94 306 THR A C 1
ATOM 2486 O O . THR A 1 306 ? 37.978 -4.998 -44.005 1.00 75.94 306 THR A O 1
ATOM 2489 N N . ASP A 1 307 ? 37.620 -5.330 -41.818 1.00 73.00 307 ASP A N 1
ATOM 2490 C CA . ASP A 1 307 ? 36.237 -5.832 -41.963 1.00 73.00 307 ASP A CA 1
ATOM 2491 C C . ASP A 1 307 ? 35.338 -4.935 -42.830 1.00 73.00 307 ASP A C 1
ATOM 2493 O O . ASP A 1 307 ? 34.596 -5.424 -43.680 1.00 73.00 307 ASP A O 1
ATOM 2497 N N . ASP A 1 308 ? 35.479 -3.615 -42.700 1.00 75.56 308 ASP A N 1
ATOM 2498 C CA . ASP A 1 308 ? 34.692 -2.639 -43.463 1.00 75.56 308 ASP A CA 1
ATOM 2499 C C . ASP A 1 308 ? 35.096 -2.543 -44.943 1.00 75.56 308 ASP A C 1
ATOM 2501 O O . ASP A 1 308 ? 34.324 -2.067 -45.780 1.00 75.56 308 ASP A O 1
ATOM 2505 N N . ASN A 1 309 ? 36.319 -2.960 -45.283 1.00 74.88 309 ASN A N 1
ATOM 2506 C CA . ASN A 1 309 ? 36.890 -2.772 -46.612 1.00 74.88 309 ASN A CA 1
ATOM 2507 C C . ASN A 1 309 ? 37.031 -4.081 -47.417 1.00 74.88 309 ASN A C 1
ATOM 2509 O O . ASN A 1 309 ? 37.229 -4.004 -48.632 1.00 74.88 309 ASN A O 1
ATOM 2513 N N . VAL A 1 310 ? 36.846 -5.264 -46.800 1.00 79.19 310 VAL A N 1
ATOM 2514 C CA . VAL A 1 310 ? 36.960 -6.586 -47.464 1.00 79.19 310 VAL A CA 1
ATOM 2515 C C . VAL A 1 310 ? 36.125 -6.653 -48.744 1.00 79.19 310 VAL A C 1
ATOM 2517 O O . VAL A 1 310 ? 36.601 -7.110 -49.783 1.00 79.19 310 VAL A O 1
ATOM 2520 N N . LEU A 1 311 ? 34.889 -6.145 -48.700 1.00 80.19 311 LEU A N 1
ATOM 2521 C CA . LEU A 1 311 ? 33.979 -6.167 -49.847 1.00 80.19 311 LEU A CA 1
ATOM 2522 C C . LEU A 1 311 ? 34.474 -5.281 -51.001 1.00 80.19 311 LEU A C 1
ATOM 2524 O O . LEU A 1 311 ? 34.372 -5.664 -52.165 1.00 80.19 311 LEU A O 1
ATOM 2528 N N . GLN A 1 312 ? 35.050 -4.118 -50.685 1.00 79.69 312 GLN A N 1
ATOM 2529 C CA . GLN A 1 312 ? 35.623 -3.219 -51.691 1.00 79.69 312 GLN A CA 1
ATOM 2530 C C . GLN A 1 312 ? 36.863 -3.847 -52.342 1.00 79.69 312 GLN A C 1
ATOM 2532 O O . GLN A 1 312 ? 37.036 -3.747 -53.558 1.00 79.69 312 GLN A O 1
ATOM 2537 N N . TYR A 1 313 ? 37.688 -4.554 -51.559 1.00 77.31 313 TYR A N 1
ATOM 2538 C CA . TYR A 1 313 ? 38.823 -5.319 -52.080 1.00 77.31 313 TYR A CA 1
ATOM 2539 C C . TYR A 1 313 ? 38.385 -6.496 -52.960 1.00 77.31 313 TYR A C 1
ATOM 2541 O O . TYR A 1 313 ? 39.008 -6.726 -53.996 1.00 77.31 313 TYR A O 1
ATOM 2549 N N . LEU A 1 314 ? 37.315 -7.214 -52.612 1.00 80.88 314 LEU A N 1
ATOM 2550 C CA . LEU A 1 314 ? 36.745 -8.273 -53.458 1.00 80.88 314 LEU A CA 1
ATOM 2551 C C . LEU A 1 314 ? 36.229 -7.726 -54.794 1.00 80.88 314 LEU A C 1
ATOM 2553 O O . LEU A 1 314 ? 36.564 -8.260 -55.848 1.00 80.88 314 LEU A O 1
ATOM 2557 N N . GLU A 1 315 ? 35.476 -6.628 -54.770 1.00 81.56 315 GLU A N 1
ATOM 2558 C CA . GLU A 1 315 ? 34.937 -6.010 -55.987 1.00 81.56 315 GLU A CA 1
ATOM 2559 C C . GLU A 1 315 ? 36.061 -5.494 -56.906 1.00 81.56 315 GLU A C 1
ATOM 2561 O O . GLU A 1 315 ? 36.012 -5.606 -58.134 1.00 81.56 315 GLU A O 1
ATOM 2566 N N . ALA A 1 316 ? 37.119 -4.935 -56.321 1.00 76.81 316 ALA A N 1
ATOM 2567 C CA . ALA A 1 316 ? 38.298 -4.517 -57.063 1.00 76.81 316 ALA A CA 1
ATOM 2568 C C . ALA A 1 316 ? 39.071 -5.699 -57.669 1.00 76.81 316 ALA A C 1
ATOM 2570 O O . ALA A 1 316 ? 39.546 -5.600 -58.805 1.00 76.81 316 ALA A O 1
ATOM 2571 N N . LEU A 1 317 ? 39.147 -6.822 -56.950 1.00 79.00 317 LEU A N 1
ATOM 2572 C CA . LEU A 1 317 ? 39.773 -8.052 -57.426 1.00 79.00 317 LEU A CA 1
ATOM 2573 C C . LEU A 1 317 ? 38.997 -8.618 -58.617 1.00 79.00 317 LEU A C 1
ATOM 2575 O O . LEU A 1 317 ? 39.596 -8.961 -59.635 1.00 79.00 317 LEU A O 1
ATOM 2579 N N . GLU A 1 318 ? 37.668 -8.650 -58.524 1.00 82.81 318 GLU A N 1
ATOM 2580 C CA . GLU A 1 318 ? 36.790 -9.105 -59.600 1.00 82.81 318 GLU A CA 1
ATOM 2581 C C . GLU A 1 318 ? 37.004 -8.284 -60.879 1.00 82.81 318 GLU A C 1
ATOM 2583 O O . GLU A 1 318 ? 37.299 -8.848 -61.936 1.00 82.81 318 GLU A O 1
ATOM 2588 N N . ARG A 1 319 ? 36.968 -6.946 -60.781 1.00 80.75 319 ARG A N 1
ATOM 2589 C CA . ARG A 1 319 ? 37.261 -6.056 -61.922 1.00 80.75 319 ARG A CA 1
ATOM 2590 C C . ARG A 1 319 ? 38.637 -6.343 -62.524 1.00 80.75 319 ARG A C 1
ATOM 2592 O O . ARG A 1 319 ? 38.782 -6.403 -63.745 1.00 80.75 319 ARG A O 1
ATOM 2599 N N . ARG A 1 320 ? 39.644 -6.567 -61.677 1.00 75.38 320 ARG A N 1
ATOM 2600 C CA . ARG A 1 320 ? 41.019 -6.833 -62.114 1.00 75.38 320 ARG A CA 1
ATOM 2601 C C . ARG A 1 320 ? 41.153 -8.160 -62.854 1.00 75.38 320 ARG A C 1
ATOM 2603 O O . ARG A 1 320 ? 41.839 -8.218 -63.875 1.00 75.38 320 ARG A O 1
ATOM 2610 N N . ILE A 1 321 ? 40.511 -9.211 -62.351 1.00 77.44 321 ILE A N 1
ATOM 2611 C CA . ILE A 1 321 ? 40.482 -10.528 -62.991 1.00 77.44 321 ILE A CA 1
ATOM 2612 C C . ILE A 1 321 ? 39.780 -10.429 -64.349 1.00 77.44 321 ILE A C 1
ATOM 2614 O O . ILE A 1 321 ? 40.301 -10.942 -65.339 1.00 77.44 321 ILE A O 1
ATOM 2618 N N . ILE A 1 322 ? 38.654 -9.712 -64.429 1.00 82.88 322 ILE A N 1
ATOM 2619 C CA . ILE A 1 322 ? 37.934 -9.474 -65.690 1.00 82.88 322 ILE A CA 1
ATOM 2620 C C . ILE A 1 322 ? 38.841 -8.779 -66.717 1.00 82.88 322 ILE A C 1
ATOM 2622 O O . ILE A 1 322 ? 38.903 -9.209 -67.873 1.00 82.88 322 ILE A O 1
ATOM 2626 N N . ASP A 1 323 ? 39.588 -7.754 -66.304 1.00 78.94 323 ASP A N 1
ATOM 2627 C CA . ASP A 1 323 ? 40.529 -7.050 -67.180 1.00 78.94 323 ASP A CA 1
ATOM 2628 C C . ASP A 1 323 ? 41.687 -7.948 -67.643 1.00 78.94 323 ASP A C 1
ATOM 2630 O O . ASP A 1 323 ? 42.046 -7.931 -68.822 1.00 78.94 323 ASP A O 1
ATOM 2634 N N . LEU A 1 324 ? 42.251 -8.774 -66.755 1.00 75.44 324 LEU A N 1
ATOM 2635 C CA . LEU A 1 324 ? 43.290 -9.751 -67.107 1.00 75.44 324 LEU A CA 1
ATOM 2636 C C . LEU A 1 324 ? 42.787 -10.782 -68.121 1.00 75.44 324 LEU A C 1
ATOM 2638 O O . LEU A 1 324 ? 43.464 -11.040 -69.116 1.00 75.44 324 LEU A O 1
ATOM 2642 N N . ILE A 1 325 ? 41.581 -11.321 -67.921 1.00 80.62 325 ILE A N 1
ATOM 2643 C CA . ILE A 1 325 ? 40.943 -12.245 -68.869 1.00 80.62 325 ILE A CA 1
ATOM 2644 C C . ILE A 1 325 ? 40.728 -11.553 -70.219 1.00 80.62 325 ILE A C 1
ATOM 2646 O O . ILE A 1 325 ? 40.985 -12.146 -71.269 1.00 80.62 325 ILE A O 1
ATOM 2650 N N . ARG A 1 326 ? 40.289 -10.289 -70.219 1.00 80.06 326 ARG A N 1
ATOM 2651 C CA . ARG A 1 326 ? 40.117 -9.503 -71.448 1.00 80.06 326 ARG A CA 1
ATOM 2652 C C . ARG A 1 326 ? 41.445 -9.305 -72.181 1.00 80.06 326 ARG A C 1
ATOM 2654 O O . ARG A 1 326 ? 41.488 -9.476 -73.397 1.00 80.06 326 ARG A O 1
ATOM 2661 N N . CYS A 1 327 ? 42.517 -8.984 -71.461 1.00 75.88 327 CYS A N 1
ATOM 2662 C CA . CYS A 1 327 ? 43.860 -8.852 -72.025 1.00 75.88 327 CYS A CA 1
ATOM 2663 C C . CYS A 1 327 ? 44.393 -10.178 -72.582 1.00 75.88 327 CYS A C 1
ATOM 2665 O O . CYS A 1 327 ? 44.934 -10.176 -73.683 1.00 75.88 327 CYS A O 1
ATOM 2667 N N . SER A 1 328 ? 44.193 -11.300 -71.878 1.00 74.88 328 SER A N 1
ATOM 2668 C CA . SER A 1 328 ? 44.559 -12.639 -72.367 1.00 74.88 328 SER A CA 1
ATOM 2669 C C . SER A 1 328 ? 43.847 -12.959 -73.678 1.00 74.88 328 SER A C 1
ATOM 2671 O O . SER A 1 328 ? 44.500 -13.266 -74.665 1.00 74.88 328 SER A O 1
ATOM 2673 N N . LYS A 1 329 ? 42.520 -12.774 -73.736 1.00 77.94 329 LYS A N 1
ATOM 2674 C CA . LYS A 1 329 ? 41.743 -13.001 -74.965 1.00 77.94 329 LYS A CA 1
ATOM 2675 C C . LYS A 1 329 ? 42.223 -12.132 -76.130 1.00 77.94 329 LYS A C 1
ATOM 2677 O O . LYS A 1 329 ? 42.273 -12.598 -77.262 1.00 77.94 329 LYS A O 1
ATOM 2682 N N . LEU A 1 330 ? 42.590 -10.874 -75.872 1.00 74.31 330 LEU A N 1
ATOM 2683 C CA . LEU A 1 330 ? 43.150 -9.986 -76.898 1.00 74.31 330 LEU A CA 1
ATOM 2684 C C . LEU A 1 330 ? 44.557 -10.415 -77.346 1.00 74.31 330 LEU A C 1
ATOM 2686 O O . LEU A 1 330 ? 44.889 -10.248 -78.518 1.00 74.31 330 LEU A O 1
ATOM 2690 N N . ALA A 1 331 ? 45.380 -10.953 -76.445 1.00 71.81 331 ALA A N 1
ATOM 2691 C CA . ALA A 1 331 ? 46.689 -11.506 -76.783 1.00 71.81 331 ALA A CA 1
ATOM 2692 C C . ALA A 1 331 ? 46.559 -12.776 -77.640 1.00 71.81 331 ALA A C 1
ATOM 2694 O O . ALA A 1 331 ? 47.258 -12.893 -78.646 1.00 71.81 331 ALA A O 1
ATOM 2695 N N . ASP A 1 332 ? 45.609 -13.655 -77.311 1.00 71.94 332 ASP A N 1
ATOM 2696 C CA . ASP A 1 332 ? 45.306 -14.858 -78.092 1.00 71.94 332 ASP A CA 1
ATOM 2697 C C . ASP A 1 332 ? 44.811 -14.489 -79.501 1.00 71.94 332 ASP A C 1
ATOM 2699 O O . ASP A 1 332 ? 45.277 -15.044 -80.496 1.00 71.94 332 ASP A O 1
ATOM 2703 N N . MET A 1 333 ? 43.935 -13.482 -79.622 1.00 70.44 333 MET A N 1
ATOM 2704 C CA . MET A 1 333 ? 43.489 -12.976 -80.928 1.00 70.44 333 MET A CA 1
ATOM 2705 C C . MET A 1 333 ? 44.639 -12.379 -81.751 1.00 70.44 333 MET A C 1
ATOM 2707 O O . MET A 1 333 ? 44.728 -12.645 -82.947 1.00 70.44 333 MET A O 1
ATOM 2711 N N . LYS A 1 334 ? 45.562 -11.640 -81.121 1.00 65.44 334 LYS A N 1
ATOM 2712 C CA . LYS A 1 334 ? 46.756 -11.107 -81.797 1.00 65.44 334 LYS A CA 1
ATOM 2713 C C . LYS A 1 334 ? 47.743 -12.193 -82.221 1.00 65.44 334 LYS A C 1
ATOM 2715 O O . LYS A 1 334 ? 48.382 -12.045 -83.256 1.00 65.44 334 LYS A O 1
ATOM 2720 N N . GLN A 1 335 ? 47.880 -13.280 -81.461 1.00 59.09 335 GLN A N 1
ATOM 2721 C CA . GLN A 1 335 ? 48.680 -14.435 -81.886 1.00 59.09 335 GLN A CA 1
ATOM 2722 C C . GLN A 1 335 ? 48.064 -15.131 -83.105 1.00 59.09 335 GLN A C 1
ATOM 2724 O O . GLN A 1 335 ? 48.796 -15.523 -84.012 1.00 59.09 335 GLN A O 1
ATOM 2729 N N . VAL A 1 336 ? 46.734 -15.236 -83.169 1.00 59.41 336 VAL A N 1
ATOM 2730 C CA . VAL A 1 336 ? 46.027 -15.777 -84.341 1.00 59.41 336 VAL A CA 1
ATOM 2731 C C . VAL A 1 336 ? 46.169 -14.850 -85.558 1.00 59.41 336 VAL A C 1
ATOM 2733 O O . VAL A 1 336 ? 46.434 -15.339 -86.656 1.00 59.41 336 VAL A O 1
ATOM 2736 N N . GLU A 1 337 ? 46.088 -13.527 -85.375 1.00 57.53 337 GLU A N 1
ATOM 2737 C CA . GLU A 1 337 ? 46.351 -12.543 -86.440 1.00 57.53 337 GLU A CA 1
ATOM 2738 C C . GLU A 1 337 ? 47.805 -12.609 -86.936 1.00 57.53 337 GLU A C 1
ATOM 2740 O O . GLU A 1 337 ? 48.027 -12.701 -88.141 1.00 57.53 337 GLU A O 1
ATOM 2745 N N . PHE A 1 338 ? 48.794 -12.694 -86.040 1.00 56.00 338 PHE A N 1
ATOM 2746 C CA . PHE A 1 338 ? 50.212 -12.805 -86.408 1.00 56.00 338 PHE A CA 1
ATOM 2747 C C . PHE A 1 338 ? 50.529 -14.110 -87.163 1.00 56.00 338 PHE A C 1
ATOM 2749 O O . PHE A 1 338 ? 51.326 -14.120 -88.105 1.00 56.00 338 PHE A O 1
ATOM 2756 N N . LEU A 1 339 ? 49.866 -15.217 -86.809 1.00 54.03 339 LEU A N 1
ATOM 2757 C CA . LEU A 1 339 ? 49.953 -16.486 -87.544 1.00 54.03 339 LEU A CA 1
ATOM 2758 C C . LEU A 1 339 ? 49.238 -16.432 -88.908 1.00 54.03 339 LEU A C 1
ATOM 2760 O O . LEU A 1 339 ? 49.631 -17.153 -89.828 1.00 54.03 339 LEU A O 1
ATOM 2764 N N . SER A 1 340 ? 48.227 -15.573 -89.066 1.00 53.97 340 SER A N 1
ATOM 2765 C CA . SER A 1 340 ? 47.542 -15.341 -90.345 1.00 53.97 340 SER A CA 1
ATOM 2766 C C . SER A 1 340 ? 48.314 -14.394 -91.279 1.00 53.97 340 SER A C 1
ATOM 2768 O O . SER A 1 340 ? 48.422 -14.679 -92.471 1.00 53.97 340 SER A O 1
ATOM 2770 N N . GLU A 1 341 ? 48.959 -13.347 -90.750 1.00 53.00 341 GLU A N 1
ATOM 2771 C CA . GLU A 1 341 ? 49.835 -12.442 -91.512 1.00 53.00 341 GLU A CA 1
ATOM 2772 C C . GLU A 1 341 ? 51.131 -13.143 -91.949 1.00 53.00 341 GLU A C 1
ATOM 2774 O O . GLU A 1 341 ? 51.561 -12.989 -93.093 1.00 53.00 341 GLU A O 1
ATOM 2779 N N . SER A 1 342 ? 51.688 -14.022 -91.106 1.00 52.69 342 SER A N 1
ATOM 2780 C CA . SER A 1 342 ? 52.841 -14.867 -91.465 1.00 52.69 342 SER A CA 1
ATOM 2781 C C . SER A 1 342 ? 52.523 -15.891 -92.570 1.00 52.69 342 SER A C 1
ATOM 2783 O O . SER A 1 342 ? 53.426 -16.341 -93.270 1.00 52.69 342 SER A O 1
ATOM 2785 N N . ARG A 1 343 ? 51.244 -16.253 -92.766 1.00 50.41 343 ARG A N 1
ATOM 2786 C CA . ARG A 1 343 ? 50.784 -17.068 -93.910 1.00 50.41 343 ARG A CA 1
ATOM 2787 C C . ARG A 1 343 ? 50.482 -16.242 -95.164 1.00 50.41 343 ARG A C 1
ATOM 2789 O O . ARG A 1 343 ? 50.444 -16.815 -96.244 1.00 50.41 343 ARG A O 1
ATOM 2796 N N . SER A 1 344 ? 50.293 -14.927 -95.042 1.00 51.66 344 SER A N 1
ATOM 2797 C CA . SER A 1 344 ? 50.028 -14.013 -96.165 1.00 51.66 344 SER A CA 1
ATOM 2798 C C . SER A 1 344 ? 51.297 -13.401 -96.781 1.00 51.66 344 SER A C 1
ATOM 2800 O O . SER A 1 344 ? 51.204 -12.801 -97.851 1.00 51.66 344 SER A O 1
ATOM 2802 N N . GLN A 1 345 ? 52.460 -13.507 -96.127 1.00 45.62 345 GLN A N 1
ATOM 2803 C CA . GLN A 1 345 ? 53.740 -12.957 -96.609 1.00 45.62 345 GLN A CA 1
ATOM 2804 C C . GLN A 1 345 ? 54.727 -13.997 -97.171 1.00 45.62 345 GLN A C 1
ATOM 2806 O O . GLN A 1 345 ? 55.838 -13.627 -97.542 1.00 45.62 345 GLN A O 1
ATOM 2811 N N . ASN A 1 346 ? 54.327 -15.264 -97.305 1.00 40.62 346 ASN A N 1
ATOM 2812 C CA . ASN A 1 346 ? 55.068 -16.248 -98.100 1.00 40.62 346 ASN A CA 1
ATOM 2813 C C . ASN A 1 346 ? 54.326 -16.483 -99.431 1.00 40.62 346 ASN A C 1
ATOM 2815 O O . ASN A 1 346 ? 53.219 -17.022 -99.375 1.00 40.62 346 ASN A O 1
ATOM 2819 N N . PRO A 1 347 ? 54.871 -16.052 -100.588 1.00 48.94 347 PRO A N 1
ATOM 2820 C CA . PRO A 1 347 ? 54.336 -16.415 -101.901 1.00 48.94 347 PRO A CA 1
ATOM 2821 C C . PRO A 1 347 ? 54.474 -17.910 -102.209 1.00 48.94 347 PRO A C 1
ATOM 2823 O O . PRO A 1 347 ? 55.427 -18.546 -101.696 1.00 48.94 347 PRO A O 1
#

pLDDT: mean 82.71, std 16.08, range [31.12, 98.31]

Foldseek 3Di:
DVVVVVVVVVVVVVVVVVVVVVVVVVVVVVVVVVVVVVVVVVVVVVVVVVVVVVVVVVVVVVVVVVVVVVVVVVVVVVVVVVVVVVVVVVVVVVVVVVVVVVVVVVVVVVVVVVVVVVVVVVVVVVVVVVVVVVVVVVVVVVVVVVVPDDDDDDPPCPPVCVVVVVVVVVVVVVLVVVCVVVVHPDSVVVVVVVVVVVVVVVVVVVVVVVVVVVVVVVVVVVVVVVVVVVVVVVVVVVVVVVVVVVVVVVVVVVVVVVVVVVVVVVVVVVVVVVVVVLQVVLVVVLVVVVVVDPDDDDDPDPDGDDPVCSVVSVVVVVVVVVVVVVVVVVVVVVVVVVVVVVVVPDD